Protein 9VWT (pdb70)

Nearest PDB structures (foldse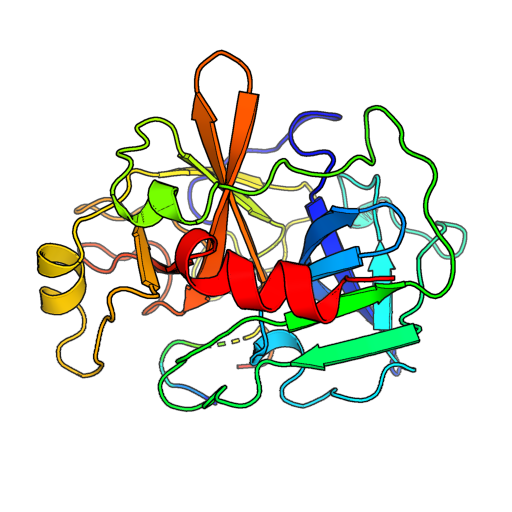ek):
  5f8t-assembly1_A  TM=9.948E-01  e=2.883E-48  Homo sapiens
  6t7p-assembly1_A  TM=9.878E-01  e=1.049E-47  Homo sapiens
  6o1s-assembly1_E  TM=9.875E-01  e=4.270E-47  Homo sapiens
  1xx9-assembly1_A  TM=9.880E-01  e=1.944E-40  Homo sapiens
  4cre-assembly1_A  TM=9.844E-01  e=2.574E-40  Homo sapiens

Radius of gyration: 16.28 Å; Cα contacts (8 Å, |Δi|>4): 644; chains: 2; bounding box: 38×38×48 Å

Sequence (246 aa):
IVGGTNSSWGEWPWQVSLQVKLTAQRHLCGGSLIGHQWVLTAAHCFDGLPLQDVWRIYSGILNLSDITKDTPFSQIKEIIIHQNYKVSEGNHDIALIKLQAPLNYTEFQKPISLPSKGDTSTIYTNCWVTGWGFSKEKGEIQNILQKVNIPLVTNEECQKRYQDYKITQRMVCAGYKEGGKDACKGDSGGPLVCKHNGMWRLVGITSWGEGCARREQPGVYTKVAEYMDWILEKTQSCPAYSYLDC

Secondary structure (DSSP, 8-state):
-BS-EEPPTTSSTTEEEEEEESSSEEEEEEEEEEETTEEEE-GGGGSS--SGGGEEEE-S-SBGGG--TTS--B-EEEEEE-TT-BTTTTBT--EEEEESSPPPPBTTB-PPBPPPGGGGG-----EEEEESS-SSTT----SBPEEEE--EE-HHHHHHT-TTS---TTEEEE--TT---B--TT-TT-EEEEEETTEEEEEEEEEE-SSSS-TT--EEEEEGGGGHHHHHHHT--/--TT--TT-

InterPro domains:
  IPR000177 Apple domain [PR00005] (224-243)
  IPR000177 Apple domain [PR00005] (253-269)
  IPR000177 Apple domain [PR00005] (271-286)
  IPR000177 Apple domain [PS00495] (292-375)
  IPR000177 Apple domain [SM00223] (21-104)
  IPR000177 Apple domain [SM00223] (111-194)
  IPR000177 Apple domain [SM00223] (201-284)
  IPR000177 Apple domain [SM00223] (292-375)
  IPR000177 Apple domain [cd01100] (17-101)
  IPR000177 Apple domain [cd01100] (107-191)
  IPR000177 Apple domain [cd01100] (197-281)
  IPR000177 Apple domain [cd01100] (288-372)
  IPR001254 Serine proteases, trypsin domain [PF00089] (391-621)
  IPR001254 Serine proteases, trypsin domain [PS50240] (391-626)
  IPR001254 Serine proteases, trypsin domain [SM00020] (390-621)
  IPR001254 Serine proteases, trypsin domain [cd00190] (391-621)
  IPR001314 Peptidase S1A, chymotrypsin family [PR00722] (420-435)
  IPR001314 Peptidase S1A, chymotrypsin family [PR00722] (479-493)
  IPR001314 Peptidase S1A, chymotrypsin family [PR00722] (571-583)
  IPR003609 PAN/Apple domain [PF00024] (22-104)

Structure (mmCIF, N/CA/C/O backbone):
data_9VWT
#
_entry.id   9VWT
#
_cell.length_a   91.037
_cell.length_b   91.037
_cell.length_c   57.480
_cell.angle_alpha   90.00
_cell.angle_beta   90.00
_cell.angle_gamma   120.00
#
_symmetry.space_group_name_H-M   'P 65'
#
loop_
_entity.id
_entity.type
_entity.pdbx_description
1 polymer 'Plasma kallikrein light chain'
2 polymer 'peptide inhibitor'
3 water water
#
loop_
_atom_site.group_PDB
_atom_site.id
_atom_site.type_symbol
_atom_site.label_atom_id
_atom_site.label_alt_id
_atom_site.label_comp_id
_atom_site.label_asym_id
_atom_site.label_entity_id
_atom_site.label_seq_id
_atom_site.pdbx_PDB_ins_code
_atom_site.Cartn_x
_atom_site.Cartn_y
_atom_site.Cartn_z
_atom_site.occupancy
_atom_site.B_iso_or_equiv
_atom_site.auth_seq_id
_atom_site.auth_comp_id
_atom_site.auth_asym_id
_atom_site.auth_atom_id
_atom_site.pdbx_PDB_model_num
ATOM 1 N N . ILE A 1 1 ? -43.351 12.673 2.228 1.00 13.68 16 ILE A N 1
ATOM 2 C CA . ILE A 1 1 ? -44.181 11.964 1.220 1.00 14.46 16 ILE A CA 1
ATOM 3 C C . ILE A 1 1 ? -45.530 12.666 1.083 1.00 16.03 16 ILE A C 1
ATOM 4 O O . ILE A 1 1 ? -46.259 12.754 2.048 1.00 16.22 16 ILE A O 1
ATOM 9 N N . VAL A 1 2 ? -45.928 13.012 -0.139 1.00 15.95 17 VAL A N 1
ATOM 10 C CA . VAL A 1 2 ? -47.241 13.593 -0.404 1.00 16.82 17 VAL A CA 1
ATOM 11 C C . VAL A 1 2 ? -48.161 12.501 -0.920 1.00 14.75 17 VAL A C 1
ATOM 12 O O . VAL A 1 2 ? -47.767 11.756 -1.821 1.00 14.99 17 VAL A O 1
ATOM 16 N N . GLY A 1 3 ? -49.395 12.437 -0.393 1.00 15.84 18 GLY A N 1
ATOM 17 C CA . GLY A 1 3 ? -50.433 11.564 -0.908 1.00 16.96 18 GLY A CA 1
ATOM 18 C C . GLY A 1 3 ? -50.286 10.110 -0.466 1.00 16.85 18 GLY A C 1
ATOM 19 O O . GLY A 1 3 ? -50.953 9.228 -1.039 1.00 19.31 18 GLY A O 1
ATOM 20 N N . GLY A 1 4 ? -49.451 9.896 0.549 1.00 17.15 19 GLY A N 1
ATOM 21 C CA . GLY A 1 4 ? -49.141 8.576 1.052 1.00 18.16 19 GLY A CA 1
ATOM 22 C C . GLY A 1 4 ? -50.014 8.186 2.249 1.00 20.35 19 GLY A C 1
ATOM 23 O O . GLY A 1 4 ? -50.998 8.849 2.623 1.00 19.60 19 GLY A O 1
ATOM 24 N N . THR A 1 5 ? -49.637 7.074 2.851 1.00 17.44 20 THR A N 1
ATOM 25 C CA . THR A 1 5 ? -50.347 6.603 4.018 1.00 18.06 20 THR A CA 1
ATOM 26 C C . THR A 1 5 ? -49.335 6.109 5.026 1.00 17.28 20 THR A C 1
ATOM 27 O O . THR A 1 5 ? -48.133 5.937 4.740 1.00 14.96 20 THR A O 1
ATOM 31 N N . ASN A 1 6 ? -49.856 5.867 6.235 1.00 14.64 21 ASN A N 1
ATOM 32 C CA . ASN A 1 6 ? -48.993 5.433 7.345 1.00 16.05 21 ASN A CA 1
ATOM 33 C C . ASN A 1 6 ? -48.545 3.980 7.141 1.00 16.86 21 ASN A C 1
ATOM 34 O O . ASN A 1 6 ? -49.375 3.143 6.787 1.00 18.48 21 ASN A O 1
ATOM 39 N N . SER A 1 7 ? -47.256 3.685 7.364 1.00 15.05 22 SER A N 1
ATOM 40 C CA . SER A 1 7 ? -46.676 2.354 7.229 1.00 15.52 22 SER A CA 1
ATOM 41 C C . SER A 1 7 ? -46.879 1.596 8.537 1.00 17.58 22 SER A C 1
ATOM 42 O O . SER A 1 7 ? -46.978 2.208 9.610 1.00 17.84 22 SER A O 1
ATOM 45 N N . SER A 1 8 ? -46.915 0.262 8.433 1.00 16.45 23 SER A N 1
ATOM 46 C CA . SER A 1 8 ? -46.892 -0.602 9.617 1.00 17.84 23 SER A CA 1
ATOM 47 C C . SER A 1 8 ? -45.513 -1.247 9.829 1.00 17.01 23 SER A C 1
ATOM 48 O O . SER A 1 8 ? -44.608 -1.143 9.002 1.00 16.44 23 SER A O 1
ATOM 51 N N . TRP A 1 9 ? -45.311 -1.840 11.0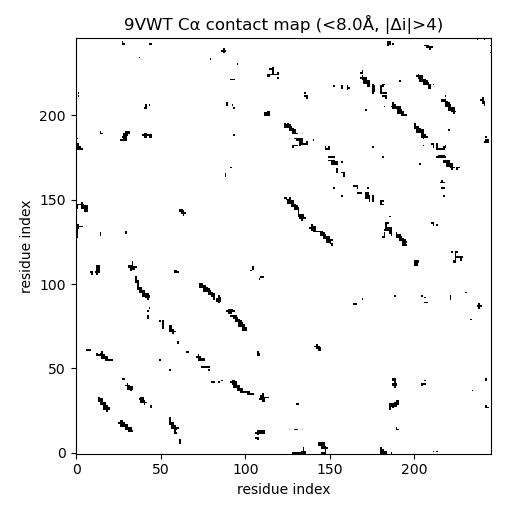14 1.00 15.64 24 TRP A N 1
ATOM 52 C CA . TRP A 1 9 ? -44.031 -2.440 11.372 1.00 15.50 24 TRP A CA 1
ATOM 53 C C . TRP A 1 9 ? -43.630 -3.551 10.411 1.00 17.20 24 TRP A C 1
ATOM 54 O O . TRP A 1 9 ? -44.430 -4.377 10.025 1.00 18.62 24 TRP A O 1
ATOM 65 N N . GLY A 1 10 ? -42.415 -3.468 9.909 1.00 17.65 25 GLY A N 1
ATOM 66 C CA . GLY A 1 10 ? -41.863 -4.565 9.135 1.00 17.85 25 GLY A CA 1
ATOM 67 C C . GLY A 1 10 ? -42.071 -4.450 7.635 1.00 15.34 25 GLY A C 1
ATOM 68 O O . GLY A 1 10 ? -41.560 -5.298 6.901 1.00 18.34 25 GLY A O 1
ATOM 69 N N . GLU A 1 11 ? -42.808 -3.427 7.185 1.00 15.15 26 GLU A N 1
ATOM 70 C CA . GLU A 1 11 ? -43.027 -3.210 5.766 1.00 15.16 26 GLU A CA 1
ATOM 71 C C . GLU A 1 11 ? -41.717 -2.800 5.112 1.00 14.92 26 GLU A C 1
ATOM 72 O O . GLU A 1 11 ? -41.426 -3.276 4.038 1.00 13.44 26 GLU A O 1
ATOM 78 N N . TRP A 1 12 ? -40.973 -1.887 5.751 1.00 12.97 27 TRP A N 1
ATOM 79 C CA . TRP A 1 12 ? -39.799 -1.269 5.150 1.00 12.38 27 TRP A CA 1
ATOM 80 C C . TRP A 1 12 ? -38.600 -1.356 6.086 1.00 13.26 27 TRP A C 1
ATOM 81 O O . TRP A 1 12 ? -38.111 -0.346 6.628 1.00 12.35 27 TRP A O 1
ATOM 92 N N . PRO A 1 13 ? -38.091 -2.571 6.402 1.00 13.36 28 PRO A N 1
ATOM 93 C CA . PRO A 1 13 ? -37.121 -2.747 7.485 1.00 11.98 28 PRO A CA 1
ATOM 94 C C . PRO A 1 13 ? -35.711 -2.227 7.195 1.00 10.71 28 PRO A C 1
ATOM 95 O O . PRO A 1 13 ? -34.877 -2.167 8.110 1.00 13.30 28 PRO A O 1
ATOM 99 N N . TRP A 1 14 ? -35.487 -1.805 5.965 1.00 11.46 29 TRP A N 1
ATOM 100 C CA . TRP A 1 14 ? -34.230 -1.190 5.553 1.00 11.03 29 TRP A CA 1
ATOM 101 C C . TRP A 1 14 ? -34.245 0.330 5.761 1.00 11.59 29 TRP A C 1
ATOM 102 O O . TRP A 1 14 ? -33.206 0.955 5.635 1.00 12.16 29 TRP A O 1
ATOM 113 N N . GLN A 1 15 ? -35.405 0.932 6.026 1.00 10.58 30 GLN A N 1
ATOM 114 C CA . GLN A 1 15 ? -35.490 2.389 6.078 1.00 12.11 30 GLN A CA 1
ATOM 115 C C . GLN A 1 15 ? -34.793 2.893 7.333 1.00 12.67 30 GLN A C 1
ATOM 116 O O . GLN A 1 15 ? -35.122 2.436 8.427 1.00 12.67 30 GLN A O 1
ATOM 122 N N . VAL A 1 16 ? -33.875 3.880 7.173 1.00 11.15 31 VAL A N 1
ATOM 123 C CA . VAL A 1 16 ? -33.237 4.516 8.321 1.00 11.26 31 VAL A CA 1
ATOM 124 C C . VAL A 1 16 ? -33.523 6.016 8.280 1.00 11.79 31 VAL A C 1
ATOM 125 O O . VAL A 1 16 ? -33.879 6.588 7.251 1.00 12.02 31 VAL A O 1
ATOM 129 N N . SER A 1 17 ? -33.382 6.651 9.447 1.00 12.87 32 SER A N 1
ATOM 130 C CA . SER A 1 17 ? -33.435 8.115 9.581 1.00 11.33 32 SER A CA 1
ATOM 131 C C . SER A 1 17 ? -32.040 8.636 9.956 1.00 11.67 32 SER A C 1
ATOM 132 O O . SER A 1 17 ? -31.452 8.181 10.961 1.00 11.79 32 SER A O 1
ATOM 135 N N . LEU A 1 18 ? -31.514 9.540 9.126 1.00 12.68 33 LEU A N 1
ATOM 136 C CA . LEU A 1 18 ? -30.231 10.195 9.340 1.00 13.83 33 LEU A CA 1
ATOM 137 C C . LEU A 1 18 ? -30.540 11.530 10.031 1.00 13.04 33 LEU A C 1
ATOM 138 O O . LEU A 1 18 ? -31.236 12.374 9.456 1.00 14.77 33 LEU A O 1
ATOM 143 N N . GLN A 1 19 ? -30.073 11.625 11.265 1.00 13.79 34 GLN A N 1
ATOM 144 C CA . GLN A 1 19 ? -30.387 12.815 12.077 1.00 15.67 34 GLN A CA 1
ATOM 145 C C . GLN A 1 19 ? -29.100 13.554 12.444 1.00 17.12 34 GLN A C 1
ATOM 146 O O . GLN A 1 19 ? -28.059 12.919 12.520 1.00 16.60 34 GLN A O 1
ATOM 152 N N . VAL A 1 20 ? -29.237 14.857 12.640 1.00 20.54 35 VAL A N 1
ATOM 153 C CA . VAL A 1 20 ? -28.066 15.658 13.087 1.00 21.98 35 VAL A CA 1
ATOM 154 C C . VAL A 1 20 ? -28.355 16.136 14.506 1.00 21.14 35 VAL A C 1
ATOM 155 O O . VAL A 1 20 ? -29.483 16.527 14.779 1.00 19.86 35 VAL A O 1
ATOM 159 N N . LYS A 1 21 ? -27.346 16.053 15.356 1.00 20.80 36 LYS A N 1
ATOM 160 C CA . LYS A 1 21 ? -27.497 16.599 16.714 1.00 22.70 36 LYS A CA 1
ATOM 161 C C . LYS A 1 21 ? -26.478 17.738 16.870 1.00 24.24 36 LYS A C 1
ATOM 162 O O . LYS A 1 21 ? -25.277 17.459 16.878 1.00 24.59 36 LYS A O 1
ATOM 168 N N . LEU A 1 22 ? -26.967 18.964 16.896 1.00 25.51 37 LEU A N 1
ATOM 169 C CA . LEU A 1 22 ? -26.077 20.108 17.194 1.00 28.48 37 LEU A CA 1
ATOM 170 C C . LEU A 1 22 ? -26.544 20.619 18.561 1.00 31.26 37 LEU A C 1
ATOM 171 O O . LEU A 1 22 ? -26.185 19.984 19.550 1.00 40.69 37 LEU A O 1
ATOM 176 N N . THR A 1 23 ? -27.353 21.670 18.615 0.60 34.34 38 THR A N 1
ATOM 177 C CA . THR A 1 23 ? -27.916 22.086 19.922 0.60 32.21 38 THR A CA 1
ATOM 178 C C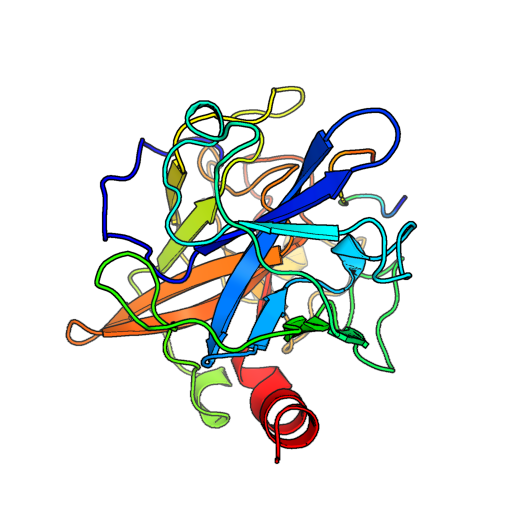 . THR A 1 23 ? -29.223 21.350 20.094 0.60 29.09 38 THR A C 1
ATOM 179 O O . THR A 1 23 ? -29.658 21.135 21.241 0.60 25.70 38 THR A O 1
ATOM 183 N N . ALA A 1 24 A -29.838 20.984 18.981 1.00 26.52 38 ALA A N 1
ATOM 184 C CA . ALA A 1 24 A -31.064 20.168 19.008 1.00 26.56 38 ALA A CA 1
ATOM 185 C C . ALA A 1 24 A -30.853 19.011 18.034 1.00 26.44 38 ALA A C 1
ATOM 186 O O . ALA A 1 24 A -29.904 19.099 17.223 1.00 24.92 38 ALA A O 1
ATOM 188 N N . GLN A 1 25 B -31.699 17.980 18.125 1.00 25.42 38 GLN A N 1
ATOM 189 C CA . GLN A 1 25 B -31.615 16.808 17.215 1.00 20.57 38 GLN A CA 1
ATOM 190 C C . GLN A 1 25 B -32.763 16.874 16.217 1.00 19.64 38 GLN A C 1
ATOM 191 O O . GLN A 1 25 B -33.891 17.171 16.615 1.00 20.20 38 GLN A O 1
ATOM 197 N N . ARG A 1 26 ? -32.437 16.599 14.966 1.00 19.41 39 ARG A N 1
ATOM 198 C CA . ARG A 1 26 ? -33.485 16.674 13.935 1.00 21.19 39 ARG A CA 1
ATOM 199 C C . ARG A 1 26 ? -33.237 15.682 12.798 1.00 17.95 39 ARG A C 1
ATOM 200 O O . ARG A 1 26 ? -32.097 15.492 12.413 1.00 16.68 39 ARG A O 1
ATOM 208 N N . HIS A 1 27 ? -34.317 15.096 12.314 1.00 17.43 40 HIS A N 1
ATOM 209 C CA . HIS A 1 27 ? -34.217 14.246 11.108 1.00 15.97 40 HIS A CA 1
ATOM 210 C C . HIS A 1 27 ? -33.862 15.144 9.924 1.00 15.39 40 HIS A C 1
ATOM 211 O O . HIS A 1 27 ? -34.511 16.165 9.740 1.00 17.22 40 HIS A O 1
ATOM 218 N N . LEU A 1 28 ? -32.891 14.726 9.115 1.00 15.84 41 LEU A N 1
ATOM 219 C CA . LEU A 1 28 ? -32.531 15.507 7.906 1.00 19.01 41 LEU A CA 1
ATOM 220 C C . LEU A 1 28 ? -32.760 14.695 6.628 1.00 17.81 41 LEU A C 1
ATOM 221 O O . LEU A 1 28 ? -33.121 15.274 5.619 1.00 19.84 41 LEU A O 1
ATOM 226 N N . CYS A 1 29 ? -32.498 13.401 6.693 1.00 17.33 42 CYS A N 1
ATOM 227 C CA . CYS A 1 29 ? -32.568 12.602 5.454 1.00 16.15 42 CYS A CA 1
ATOM 228 C C . CYS A 1 29 ? -32.927 11.141 5.727 1.00 14.61 42 CYS A C 1
ATOM 229 O O . CYS A 1 29 ? -32.799 10.686 6.856 1.00 15.17 42 CYS A O 1
ATOM 232 N N . GLY A 1 30 ? -33.370 10.473 4.677 1.00 13.10 43 GLY A N 1
ATOM 233 C CA . GLY A 1 30 ? -33.581 9.038 4.802 1.00 12.40 43 GLY A CA 1
ATOM 234 C C . GLY A 1 30 ? -32.380 8.292 4.258 1.00 12.36 43 GLY A C 1
ATOM 235 O O . GLY A 1 30 ? -31.461 8.924 3.741 1.00 12.84 43 GLY A O 1
ATOM 236 N N . GLY A 1 31 ? -32.424 6.979 4.358 1.00 13.61 44 GLY A N 1
ATOM 237 C CA . GLY A 1 31 ? -31.383 6.102 3.835 1.00 12.82 44 GLY A CA 1
ATOM 238 C C . GLY A 1 31 ? -31.862 4.660 3.894 1.00 13.08 44 GLY A C 1
ATOM 239 O O . GLY A 1 31 ? -32.931 4.391 4.423 1.00 11.79 44 GLY A O 1
ATOM 240 N N . SER A 1 32 ? -31.093 3.784 3.278 1.00 13.01 45 SER A N 1
ATOM 241 C CA . SER A 1 32 ? -31.404 2.369 3.188 1.00 12.46 45 SER A CA 1
ATOM 242 C C . SER A 1 32 ? -30.248 1.524 3.707 1.00 12.76 45 SER A C 1
ATOM 243 O O . SER A 1 32 ? -29.118 1.656 3.228 1.00 12.57 45 SER A O 1
ATOM 246 N N . LEU A 1 33 ? -30.545 0.647 4.652 1.00 12.66 46 LEU A N 1
ATOM 247 C CA . LEU A 1 33 ? -29.577 -0.341 5.091 1.00 14.12 46 LEU A CA 1
ATOM 248 C C . LEU A 1 33 ? -29.315 -1.316 3.952 1.00 14.53 46 LEU A C 1
ATOM 249 O O . LEU A 1 33 ? -30.268 -1.839 3.392 1.00 12.76 46 LEU A O 1
ATOM 254 N N . ILE A 1 34 ? -28.059 -1.511 3.567 1.00 13.83 47 ILE A N 1
ATOM 255 C CA . ILE A 1 34 ? -27.742 -2.495 2.487 1.00 15.19 47 ILE A CA 1
ATOM 256 C C . ILE A 1 34 ? -26.817 -3.607 3.015 1.00 17.05 47 ILE A C 1
ATOM 257 O O . ILE A 1 34 ? -26.631 -4.591 2.304 1.00 17.84 47 ILE A O 1
ATOM 262 N N . GLY A 1 35 ? -26.265 -3.411 4.201 1.00 16.81 48 GLY A N 1
ATOM 263 C CA . GLY A 1 35 ? -25.408 -4.415 4.845 1.00 17.52 48 GLY A CA 1
ATOM 264 C C . GLY A 1 35 ? -25.360 -4.166 6.339 1.00 20.23 48 GLY A C 1
ATOM 265 O O . GLY A 1 35 ? -25.841 -3.114 6.770 1.00 19.38 48 GLY A O 1
ATOM 266 N N . HIS A 1 36 ? -24.751 -5.078 7.087 1.00 20.91 49 HIS A N 1
ATOM 267 C CA . HIS A 1 36 ? -24.661 -4.965 8.564 1.00 22.55 49 HIS A CA 1
ATOM 268 C C . HIS A 1 36 ? -24.040 -3.624 8.976 1.00 17.55 49 HIS A C 1
ATOM 269 O O . HIS A 1 36 ? -24.385 -3.088 10.026 1.00 19.98 49 HIS A O 1
ATOM 276 N N . GLN A 1 37 ? -23.118 -3.123 8.163 1.00 18.50 50 GLN A N 1
ATOM 277 C CA . GLN A 1 37 ? -22.427 -1.857 8.522 1.00 19.23 50 GLN A CA 1
ATOM 278 C C . GLN A 1 37 ? -22.499 -0.821 7.381 1.00 18.52 50 GLN A C 1
ATOM 279 O O . GLN A 1 37 ? -21.687 0.092 7.393 1.00 17.74 50 GLN A O 1
ATOM 285 N N . TRP A 1 38 ? -23.499 -0.914 6.502 1.00 15.41 51 TRP A N 1
ATOM 286 C CA . TRP A 1 38 ? -23.539 -0.010 5.327 1.00 14.73 51 TRP A CA 1
ATOM 287 C C . TRP A 1 38 ? -24.925 0.611 5.083 1.00 17.22 51 TRP A C 1
ATOM 288 O O . TRP A 1 38 ? -25.903 -0.142 5.024 1.00 14.75 51 TRP A O 1
ATOM 299 N N . VAL A 1 39 ? -24.951 1.933 4.893 1.00 12.46 52 VAL A N 1
A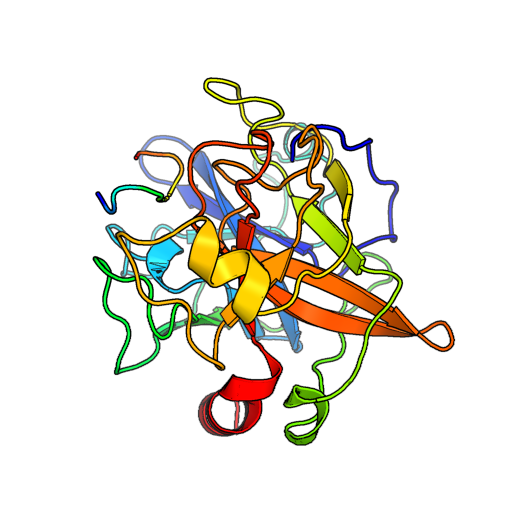TOM 300 C CA . VAL A 1 39 ? -26.234 2.636 4.592 1.00 13.86 52 VAL A CA 1
ATOM 301 C C . VAL A 1 39 ? -26.051 3.441 3.296 1.00 14.84 52 VAL A C 1
ATOM 302 O O . VAL A 1 39 ? -25.077 4.221 3.219 1.00 15.04 52 VAL A O 1
ATOM 306 N N . LEU A 1 40 ? -26.942 3.250 2.319 1.00 13.22 53 LEU A N 1
ATOM 307 C CA . LEU A 1 40 ? -26.861 3.999 1.078 1.00 12.46 53 LEU A CA 1
ATOM 308 C C . LEU A 1 40 ? -27.849 5.169 1.120 1.00 14.62 53 LEU A C 1
ATOM 309 O O . LEU A 1 40 ? -29.024 4.982 1.472 1.00 14.15 53 LEU A O 1
ATOM 314 N N . THR A 1 41 ? -27.400 6.367 0.751 1.00 12.92 54 THR A N 1
ATOM 315 C CA . THR A 1 41 ? -28.199 7.569 0.831 1.00 13.82 54 THR A CA 1
ATOM 316 C C . THR A 1 41 ? -27.752 8.497 -0.301 1.00 14.18 54 THR A C 1
ATOM 317 O O . THR A 1 41 ? -27.035 8.072 -1.225 1.00 14.33 54 THR A O 1
ATOM 321 N N . ALA A 1 42 ? -28.206 9.742 -0.231 1.00 13.70 55 ALA A N 1
ATOM 322 C CA . ALA A 1 42 ? -27.880 10.748 -1.250 1.00 14.99 55 ALA A CA 1
ATOM 323 C C . ALA A 1 42 ? -26.679 11.548 -0.778 1.00 14.91 55 ALA A C 1
ATOM 324 O O . ALA A 1 42 ? -26.585 11.824 0.412 1.00 17.19 55 ALA A O 1
ATOM 326 N N . ALA A 1 43 ? -25.753 11.834 -1.692 1.00 15.87 56 ALA A N 1
ATOM 327 C CA . ALA A 1 43 ? -24.661 12.781 -1.443 1.00 17.30 56 ALA A CA 1
ATOM 328 C C . ALA A 1 43 ? -25.111 14.131 -0.900 1.00 17.59 56 ALA A C 1
ATOM 329 O O . ALA A 1 43 ? -24.478 14.679 0.032 1.00 19.07 56 ALA A O 1
ATOM 331 N N . HIS A 1 44 ? -26.221 14.644 -1.422 1.00 17.23 57 HIS A N 1
ATOM 332 C CA . HIS A 1 44 ? -26.691 15.953 -0.993 1.00 19.78 57 HIS A CA 1
ATOM 333 C C . HIS A 1 44 ? -27.070 16.045 0.484 1.00 18.93 57 HIS A C 1
ATOM 334 O O . HIS A 1 44 ? -27.159 17.157 1.019 1.00 19.82 57 HIS A O 1
ATOM 341 N N . CYS A 1 45 ? -27.303 14.905 1.164 1.00 18.77 58 CYS A N 1
ATOM 342 C CA . CYS A 1 45 ? -27.562 14.923 2.586 1.00 16.95 58 CYS A CA 1
ATOM 343 C C . CYS A 1 45 ? -26.368 15.434 3.388 1.00 17.68 58 CYS A C 1
ATOM 344 O O . CYS A 1 45 ? -26.564 15.917 4.497 1.00 19.57 58 CYS A O 1
ATOM 347 N N . PHE A 1 46 ? -25.168 15.311 2.816 1.00 18.30 59 PHE A N 1
ATOM 348 C CA . PHE A 1 46 ? -23.915 15.695 3.530 1.00 20.75 59 PHE A CA 1
ATOM 349 C C . PHE A 1 46 ? -23.411 17.059 3.036 1.00 25.16 59 PHE A C 1
ATOM 350 O O . PHE A 1 46 ? -22.336 17.479 3.460 1.00 27.83 59 PHE A O 1
ATOM 358 N N . ASP A 1 47 ? -24.164 17.702 2.151 1.00 23.69 60 ASP A N 1
ATOM 359 C CA . ASP A 1 47 ? -23.799 19.086 1.748 1.00 30.60 60 ASP A CA 1
ATOM 360 C C . ASP A 1 47 ? -24.041 19.983 2.961 1.00 31.73 60 ASP A C 1
ATOM 361 O O . ASP A 1 47 ? -25.196 20.126 3.372 1.00 37.72 60 ASP A O 1
ATOM 366 N N . GLY A 1 48 A -22.974 20.532 3.537 1.00 41.50 60 GLY A N 1
ATOM 367 C CA . GLY A 1 48 A -23.113 21.353 4.758 1.00 36.27 60 GLY A CA 1
ATOM 368 C C . GLY A 1 48 A -22.564 20.661 5.988 1.00 36.36 60 GLY A C 1
ATOM 369 O O . GLY A 1 48 A -21.852 21.332 6.750 1.00 29.93 60 GLY A O 1
ATOM 370 N N . LEU A 1 49 B -22.885 19.377 6.176 1.00 27.80 60 LEU A N 1
ATOM 371 C CA . LEU A 1 49 B -22.441 18.642 7.389 1.00 30.99 60 LEU A CA 1
ATOM 372 C C . LEU A 1 49 B -21.663 17.382 6.964 1.00 27.94 60 LEU A C 1
ATOM 373 O O . LEU A 1 49 B -22.145 16.283 7.220 1.00 25.34 60 LEU A O 1
ATOM 378 N N . PRO A 1 50 C -20.464 17.523 6.367 1.00 25.35 60 PRO A N 1
ATOM 379 C CA . PRO A 1 50 C -19.704 16.383 5.796 1.00 23.29 60 PRO A CA 1
ATOM 380 C C . PRO A 1 50 C -18.882 15.630 6.835 1.00 21.84 60 PRO A C 1
ATOM 381 O O . PRO A 1 50 C -18.313 14.583 6.485 1.00 23.58 60 PRO A O 1
ATOM 385 N N . LEU A 1 51 ? -18.808 16.152 8.055 1.00 23.37 61 LEU A N 1
ATOM 386 C CA . LEU A 1 51 ? -18.040 15.496 9.143 1.00 22.78 61 LEU A CA 1
ATOM 387 C C . LEU A 1 51 ? -18.963 14.505 9.873 1.00 21.82 61 LEU A C 1
ATOM 388 O O . LEU A 1 51 ? -20.128 14.812 10.073 1.00 23.85 61 LEU A O 1
ATOM 393 N N . GLN A 1 52 ? -18.411 13.380 10.300 1.00 24.97 62 GLN A N 1
ATOM 394 C CA . GLN A 1 52 ? -19.242 12.290 10.864 1.00 26.23 62 GLN A CA 1
ATOM 395 C C . GLN A 1 52 ? -19.754 12.535 12.282 1.00 28.31 62 GLN A C 1
ATOM 396 O O . GLN A 1 52 ? -20.753 11.916 12.626 1.00 25.02 62 GLN A O 1
ATOM 402 N N . ASP A 1 53 B -19.114 13.410 13.046 1.00 25.28 65 ASP A N 1
ATOM 403 C CA . ASP A 1 53 B -19.426 13.566 14.491 1.00 25.41 65 ASP A CA 1
ATOM 404 C C . ASP A 1 53 B -20.872 13.961 14.817 1.00 23.61 65 ASP A C 1
ATOM 405 O O . ASP A 1 53 B -21.345 13.529 15.866 1.00 27.73 65 ASP A O 1
ATOM 410 N N . VAL A 1 54 C -21.540 14.748 13.981 1.00 25.76 65 VAL A N 1
ATOM 411 C CA . VAL A 1 54 C -22.902 15.257 14.331 1.00 23.72 65 VAL A CA 1
ATOM 412 C C . VAL A 1 54 C -24.021 14.277 13.954 1.00 22.69 65 VAL A C 1
ATOM 413 O O . VAL A 1 54 C -25.157 14.586 14.337 1.00 23.16 65 VAL A O 1
ATOM 417 N N . TRP A 1 55 D -23.690 13.159 13.299 1.00 18.76 65 TRP A N 1
ATOM 418 C CA . TRP A 1 55 D -24.742 12.293 12.771 1.00 18.37 65 TRP A CA 1
ATOM 419 C C . TRP A 1 55 D -25.149 11.167 13.723 1.00 19.01 65 TRP A C 1
ATOM 420 O O . TRP A 1 55 D -24.319 10.494 14.366 1.00 19.09 65 TRP A O 1
ATOM 431 N N . ARG A 1 56 E -26.464 10.898 13.759 1.00 16.52 65 ARG A N 1
ATOM 432 C CA . ARG A 1 56 E -26.979 9.740 14.452 1.00 18.14 65 ARG A CA 1
ATOM 433 C C . ARG A 1 56 E -27.925 9.040 13.487 1.00 17.97 65 ARG A C 1
ATOM 434 O O . ARG A 1 56 E -28.788 9.705 12.882 1.00 18.53 65 ARG A O 1
ATOM 442 N N . ILE A 1 57 ? -27.746 7.723 13.340 1.00 17.37 66 ILE A N 1
ATOM 443 C CA . ILE A 1 57 ? -28.574 6.972 12.402 1.00 16.26 66 ILE A CA 1
ATOM 444 C C . ILE A 1 57 ? -29.514 6.047 13.160 1.00 15.08 66 ILE A C 1
ATOM 445 O O . ILE A 1 57 ? -29.046 5.167 13.888 1.00 17.59 66 ILE A O 1
ATOM 450 N N . TYR A 1 58 ? -30.831 6.224 12.936 1.00 14.77 67 TYR A N 1
ATOM 451 C CA . TYR A 1 58 ? -31.802 5.391 13.629 1.00 14.13 67 TYR A CA 1
ATOM 452 C C . TYR A 1 58 ? -32.344 4.363 12.641 1.00 15.74 67 TYR A C 1
ATOM 453 O O . TYR A 1 58 ? -32.743 4.717 11.540 1.00 14.45 67 TYR A O 1
ATOM 462 N N . SER A 1 59 ? -32.344 3.102 13.080 1.00 15.48 68 SER A N 1
ATOM 463 C CA . SER A 1 59 ? -32.895 1.984 12.345 1.00 15.83 68 SER A CA 1
ATOM 464 C C . SER A 1 59 ? -33.868 1.278 13.277 1.00 15.54 68 SER A C 1
ATOM 465 O O . SER A 1 59 ? -33.823 1.466 14.507 1.00 16.04 68 SER A O 1
ATOM 468 N N . GLY A 1 60 ? -34.742 0.448 12.693 1.00 16.09 69 GLY A N 1
ATOM 469 C CA . GLY A 1 60 ? -35.729 -0.268 13.473 1.00 16.21 69 GLY A CA 1
ATOM 470 C C . GLY A 1 60 ? -36.713 0.675 14.143 1.00 17.01 69 GLY A C 1
ATOM 471 O O . GLY A 1 60 ? -37.317 0.288 15.161 1.00 18.31 69 GLY A O 1
ATOM 472 N N . ILE A 1 61 ? -36.942 1.842 13.515 1.00 15.54 70 ILE A N 1
ATOM 473 C CA . ILE A 1 61 ? -37.903 2.803 14.050 1.00 17.04 70 ILE A CA 1
ATOM 474 C C . ILE A 1 61 ? -38.957 3.120 12.995 1.00 14.37 70 ILE A C 1
ATOM 475 O O . ILE A 1 61 ? -38.606 3.378 11.841 1.00 15.50 70 ILE A O 1
ATOM 480 N N . LEU A 1 62 ? -40.227 3.199 13.411 1.00 16.30 71 LEU A N 1
ATOM 481 C CA . LEU A 1 62 ? -41.344 3.474 12.526 1.00 15.86 71 LEU A CA 1
ATOM 482 C C . LEU A 1 62 ? -41.825 4.910 12.715 1.00 15.81 71 LEU A C 1
ATOM 483 O O . LEU A 1 62 ? -42.242 5.568 11.745 1.00 15.47 71 LEU A O 1
ATOM 488 N N . ASN A 1 63 ? -41.796 5.355 13.966 1.00 14.53 72 ASN A N 1
ATOM 489 C CA . ASN A 1 63 ? -42.411 6.604 14.384 1.00 16.90 72 ASN A CA 1
ATOM 490 C C . ASN A 1 63 ? -41.346 7.471 15.049 1.00 15.69 72 ASN A C 1
ATOM 491 O O . ASN A 1 63 ? -40.791 7.100 16.054 1.00 18.17 72 ASN A O 1
ATOM 496 N N . LEU A 1 64 ? -40.952 8.577 14.408 1.00 16.57 73 LEU A N 1
ATOM 497 C CA . LEU A 1 64 ? -39.887 9.420 14.932 1.00 17.26 73 LEU A CA 1
ATOM 498 C C . LEU A 1 64 ? -40.231 9.920 16.327 1.00 19.92 73 LEU A C 1
ATOM 499 O O . LEU A 1 64 ? -39.328 10.203 17.084 1.00 19.49 73 LEU A O 1
ATOM 504 N N . SER A 1 65 ? -41.511 10.066 16.627 1.00 21.02 74 SER A N 1
ATOM 505 C CA . SER A 1 65 ? -41.901 10.616 17.945 1.00 26.09 74 SER A CA 1
ATOM 506 C C . SER A 1 65 ? -41.653 9.564 19.036 1.00 28.12 74 SER A C 1
ATOM 507 O O . SER A 1 65 ? -41.734 9.913 20.220 1.00 29.00 74 SER A O 1
ATOM 510 N N . ASP A 1 66 ? -41.388 8.322 18.637 1.00 22.73 75 ASP A N 1
ATOM 511 C CA . ASP A 1 66 ? -41.143 7.226 19.612 1.00 24.42 75 ASP A CA 1
ATOM 512 C C . ASP A 1 66 ? -39.679 7.296 20.070 1.00 26.59 75 ASP A C 1
ATOM 513 O O . ASP A 1 66 ? -39.306 6.529 20.965 1.00 30.76 75 A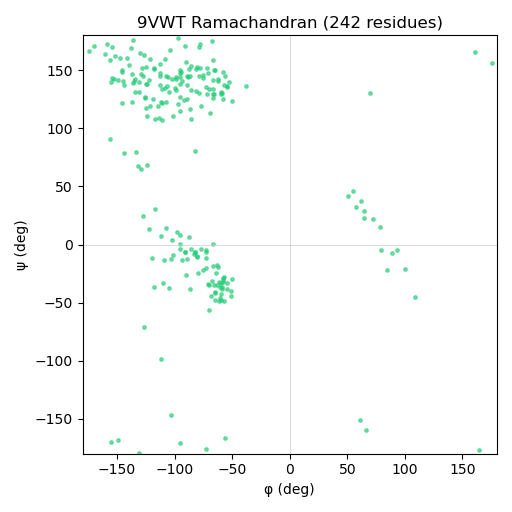SP A O 1
ATOM 518 N N . ILE A 1 67 ? -38.883 8.174 19.452 1.00 23.85 76 ILE A N 1
ATOM 519 C CA . ILE A 1 67 ? -37.435 8.255 19.782 1.00 24.02 76 ILE A CA 1
ATOM 520 C C . ILE A 1 67 ? -37.250 9.040 21.087 1.00 31.42 76 ILE A C 1
ATOM 521 O O . ILE A 1 67 ? -37.814 10.129 21.212 1.00 29.17 76 ILE A O 1
ATOM 526 N N . THR A 1 68 ? -36.486 8.469 22.008 1.00 30.81 77 THR A N 1
ATOM 527 C CA . THR A 1 68 ? -36.174 9.118 23.274 1.00 35.04 77 THR A CA 1
ATOM 528 C C . THR A 1 68 ? -34.667 9.023 23.483 1.00 35.52 77 THR A C 1
ATOM 529 O O . THR A 1 68 ? -33.936 8.455 22.664 1.00 29.72 77 THR A O 1
ATOM 533 N N . LYS A 1 69 ? -34.185 9.563 24.606 1.00 32.88 78 LYS A N 1
ATOM 534 C CA . LYS A 1 69 ? -32.750 9.648 24.847 1.00 36.56 78 LYS A CA 1
ATOM 535 C C . LYS A 1 69 ? -32.132 8.266 25.024 1.00 34.84 78 LYS A C 1
ATOM 536 O O . LYS A 1 69 ? -30.919 8.152 24.891 1.00 34.45 78 LYS A O 1
ATOM 542 N N . ASP A 1 70 ? -32.959 7.246 25.315 1.00 34.76 79 ASP A N 1
ATOM 543 C CA . ASP A 1 70 ? -32.506 5.869 25.473 1.00 39.75 79 ASP A CA 1
ATOM 544 C C . ASP A 1 70 ? -32.638 5.032 24.201 1.00 34.21 79 ASP A C 1
ATOM 545 O O . ASP A 1 70 ? -32.271 3.867 24.207 1.00 32.30 79 ASP A O 1
ATOM 550 N N . THR A 1 71 ? -33.203 5.581 23.126 1.00 29.48 80 THR A N 1
ATOM 551 C CA . THR A 1 71 ? -33.284 4.813 21.891 1.00 26.61 80 THR A CA 1
ATOM 552 C C . THR A 1 71 ? -31.866 4.587 21.336 1.00 23.46 80 THR A C 1
ATOM 553 O O . THR A 1 71 ? -31.080 5.534 21.203 1.00 22.65 80 THR A O 1
ATOM 557 N N . PRO A 1 72 ? -31.479 3.336 20.998 1.00 23.51 81 PRO A N 1
ATOM 558 C CA . PRO A 1 72 ? -30.176 3.104 20.371 1.00 26.53 81 PRO A CA 1
ATOM 559 C C . PRO A 1 72 ? -30.077 3.753 18.993 1.00 23.46 81 PRO A C 1
ATOM 560 O O . PRO A 1 72 ? -31.087 3.888 18.290 1.00 19.71 81 PRO A O 1
ATOM 564 N N . PHE A 1 73 ? -28.855 4.133 18.628 1.00 22.35 82 PHE A N 1
ATOM 565 C CA . PHE A 1 73 ? -28.580 4.657 17.298 1.00 20.21 82 PHE A CA 1
ATOM 566 C C . PHE A 1 73 ? -27.174 4.245 16.889 1.00 20.68 82 PHE A C 1
ATOM 567 O O . PHE A 1 73 ? -26.346 3.858 17.735 1.00 24.37 82 PHE A O 1
ATOM 575 N N . SER A 1 74 ? -26.938 4.287 15.576 1.00 17.81 83 SER A N 1
ATOM 576 C CA . SER A 1 74 ? -25.628 4.063 14.993 1.00 19.43 83 SER A CA 1
ATOM 577 C C . SER A 1 74 ? -24.913 5.402 14.758 1.00 19.74 83 SER A C 1
ATOM 578 O O . SER A 1 74 ? -25.526 6.439 14.534 1.00 20.00 83 SER A O 1
ATOM 581 N N . GLN A 1 75 ? -23.588 5.341 14.832 1.00 18.29 84 GLN A N 1
ATOM 582 C CA . GLN A 1 75 ? -22.681 6.426 14.527 1.00 19.78 84 GLN A CA 1
ATOM 583 C C . GLN A 1 75 ? -21.970 6.119 13.220 1.00 19.63 84 GLN A C 1
ATOM 584 O O . GLN A 1 75 ? -21.914 4.960 12.778 1.00 20.43 84 GLN A O 1
ATOM 590 N N . ILE A 1 76 ? -21.431 7.158 12.592 1.00 18.63 85 ILE A N 1
ATOM 591 C CA . ILE A 1 76 ? -20.772 7.012 11.309 1.00 18.82 85 ILE A CA 1
ATOM 592 C C . ILE A 1 76 ? -19.276 6.839 11.518 1.00 21.85 85 ILE A C 1
ATOM 593 O O . ILE A 1 76 ? -18.669 7.649 12.197 1.00 21.86 85 ILE A O 1
ATOM 598 N N . LYS A 1 77 ? -18.717 5.776 10.930 1.00 22.92 86 LYS A N 1
ATOM 599 C CA . LYS A 1 77 ? -17.272 5.589 10.823 1.00 24.59 86 LYS A CA 1
ATOM 600 C C . LYS A 1 77 ? -16.678 6.273 9.585 1.00 27.88 86 LYS A C 1
ATOM 601 O O . LYS A 1 77 ? -15.544 6.771 9.641 1.00 27.93 86 LYS A O 1
ATOM 607 N N . GLU A 1 78 ? -17.385 6.249 8.445 1.00 21.48 87 GLU A N 1
ATOM 608 C CA . GLU A 1 78 ? -16.906 6.829 7.208 1.00 21.75 87 GLU A CA 1
ATOM 609 C C . GLU A 1 78 ? -18.084 7.249 6.325 1.00 21.37 87 GLU A C 1
ATOM 610 O O . GLU A 1 78 ? -19.058 6.513 6.192 1.00 19.61 87 GLU A O 1
ATOM 616 N N . ILE A 1 79 ? -17.913 8.374 5.655 1.00 19.92 88 ILE A N 1
ATOM 617 C CA . ILE A 1 79 ? -18.821 8.896 4.641 1.00 20.02 88 ILE A CA 1
ATOM 618 C C . ILE A 1 79 ? -18.098 8.877 3.330 1.00 22.51 88 ILE A C 1
ATOM 619 O O . ILE A 1 79 ? -17.039 9.483 3.165 1.00 21.51 88 ILE A O 1
ATOM 624 N N . ILE A 1 80 ? -18.649 8.119 2.401 1.00 18.49 89 ILE A N 1
ATOM 625 C CA . ILE A 1 80 ? -18.059 7.997 1.087 1.00 19.59 89 ILE A CA 1
ATOM 626 C C . ILE A 1 80 ? -19.015 8.639 0.105 1.00 22.78 89 ILE A C 1
ATOM 627 O O . ILE A 1 80 ? -20.051 8.063 -0.226 1.00 22.57 89 ILE A O 1
ATOM 632 N N . ILE A 1 81 ? -18.627 9.797 -0.415 1.00 21.91 90 ILE A N 1
ATOM 633 C CA . ILE A 1 81 ? -19.452 10.491 -1.436 1.00 23.19 90 ILE A CA 1
ATOM 634 C C . ILE A 1 81 ? -18.880 10.195 -2.828 1.00 26.79 90 ILE A C 1
ATOM 635 O O . ILE A 1 81 ? -17.657 10.068 -2.942 1.00 26.63 90 ILE A O 1
ATOM 640 N N . HIS A 1 82 ? -19.743 10.052 -3.827 1.00 23.58 91 HIS A N 1
ATOM 641 C CA . HIS A 1 82 ? -19.252 9.831 -5.206 1.00 24.40 91 HIS A CA 1
ATOM 642 C C . HIS A 1 82 ? -18.277 10.949 -5.575 1.00 23.51 91 HIS A C 1
ATOM 643 O O . HIS A 1 82 ? -18.563 12.113 -5.342 1.00 23.39 91 HIS A O 1
ATOM 650 N N . GLN A 1 83 ? -17.173 10.562 -6.184 1.00 27.46 92 GLN A N 1
ATOM 651 C CA . GLN A 1 83 ? -16.114 11.530 -6.556 1.00 31.17 92 GLN A CA 1
ATOM 652 C C . GLN A 1 83 ? -16.637 12.577 -7.542 1.00 28.91 92 GLN A C 1
ATOM 653 O O . GLN A 1 83 ? -16.172 13.723 -7.461 1.00 36.50 92 GLN A O 1
ATOM 659 N N . ASN A 1 84 ? -17.550 12.207 -8.367 1.00 26.88 93 ASN A N 1
ATOM 660 C CA . ASN A 1 84 ? -18.004 13.124 -9.444 1.00 27.89 93 ASN A CA 1
ATOM 661 C C . ASN A 1 84 ? -19.290 13.868 -9.065 1.00 28.46 93 ASN A C 1
ATOM 662 O O . ASN A 1 84 ? -19.882 14.500 -9.947 1.00 28.04 93 ASN A O 1
ATOM 667 N N . TYR A 1 85 ? -19.691 13.782 -7.800 1.00 24.94 94 TYR A N 1
ATOM 668 C CA . TYR A 1 85 ? -20.928 14.457 -7.354 1.00 23.63 94 TYR A CA 1
ATOM 669 C C . TYR A 1 85 ? -20.835 15.960 -7.595 1.00 25.54 94 TYR A C 1
ATOM 670 O O . TYR A 1 85 ? -19.858 16.572 -7.182 1.00 29.84 94 TYR A O 1
ATOM 679 N N . LYS A 1 86 ? -21.857 16.521 -8.226 1.00 24.41 95 LYS A N 1
ATOM 680 C CA . LYS A 1 86 ? -21.918 17.978 -8.461 1.00 29.89 95 LYS A CA 1
ATOM 681 C C . LYS A 1 86 ? -23.237 18.523 -7.893 1.00 27.27 95 LYS A C 1
ATOM 682 O O . LYS A 1 86 ? -24.295 18.131 -8.388 1.00 28.13 95 LYS A O 1
ATOM 688 N N . VAL A 1 87 ? -23.150 19.411 -6.908 1.00 28.55 96 VAL A N 1
ATOM 689 C CA . VAL A 1 87 ? -24.361 19.900 -6.192 1.00 32.28 96 VAL A CA 1
ATOM 690 C C . VAL A 1 87 ? -25.372 20.579 -7.117 1.00 33.73 96 VAL A C 1
ATOM 691 O O . VAL A 1 87 ? -26.564 20.287 -6.988 1.00 31.46 96 VAL A O 1
ATOM 695 N N . SER A 1 88 ? -24.898 21.402 -8.040 1.00 32.77 97 SER A N 1
ATOM 696 C CA . SER A 1 88 ? -25.811 22.263 -8.776 1.00 34.90 97 SER A CA 1
ATOM 697 C C . SER A 1 88 ? -26.702 21.476 -9.748 1.00 32.93 97 SER A C 1
ATOM 698 O O . SER A 1 88 ? -27.880 21.804 -9.879 1.00 36.14 97 SER A O 1
ATOM 701 N N . GLU A 1 89 ? -26.184 20.436 -10.336 1.00 32.50 98 GLU A N 1
ATOM 702 C CA . GLU A 1 89 ? -26.916 19.637 -11.352 1.00 35.74 98 GLU A CA 1
ATOM 703 C C . GLU A 1 89 ? -27.455 18.311 -10.783 1.00 35.23 98 GLU A C 1
ATOM 704 O O . GLU A 1 89 ? -28.258 17.665 -11.471 1.00 32.48 98 GLU A O 1
ATOM 710 N N . GLY A 1 90 ? -27.000 17.920 -9.593 1.00 31.82 99 GLY A N 1
ATOM 711 C CA . GLY A 1 90 ? -27.477 16.678 -8.958 1.00 29.14 99 GLY A CA 1
ATOM 712 C C . GLY A 1 90 ? -26.951 15.423 -9.635 1.00 29.26 99 GLY A C 1
ATOM 713 O O . GLY A 1 90 ? -27.561 14.370 -9.464 1.00 29.10 99 GLY A O 1
ATOM 714 N N . ASN A 1 91 ? -25.842 15.517 -10.365 1.00 27.02 100 ASN A N 1
ATOM 715 C CA . ASN A 1 91 ? -25.253 14.301 -10.971 1.00 27.74 100 ASN A CA 1
ATOM 716 C C . ASN A 1 91 ? -24.540 13.458 -9.907 1.00 23.60 100 ASN A C 1
ATOM 717 O O . ASN A 1 91 ? -23.911 14.046 -9.035 1.00 26.52 100 ASN A O 1
ATOM 722 N N . HIS A 1 92 ? -24.631 12.137 -10.025 1.00 21.28 101 HIS A N 1
ATOM 723 C CA . HIS A 1 92 ? -23.929 11.217 -9.085 1.00 23.06 101 HIS A CA 1
ATOM 724 C C . HIS A 1 92 ? -24.315 11.544 -7.639 1.00 20.34 101 HIS A C 1
ATOM 725 O O . HIS A 1 92 ? -23.443 11.590 -6.765 1.00 19.74 101 HIS A O 1
ATOM 732 N N . ASP A 1 93 ? -25.610 11.716 -7.418 1.00 19.02 102 ASP A N 1
ATOM 733 C CA . ASP A 1 93 ? -26.103 12.040 -6.084 1.00 18.76 102 ASP A CA 1
ATOM 734 C C . ASP A 1 93 ? -26.211 10.729 -5.294 1.00 19.50 102 ASP A C 1
ATOM 735 O O . ASP A 1 93 ? -27.285 10.151 -5.156 1.00 20.78 102 ASP A O 1
ATOM 740 N N . ILE A 1 94 ? -25.090 10.247 -4.763 1.00 17.61 103 ILE A N 1
ATOM 741 C CA . ILE A 1 94 ? -25.103 8.987 -4.041 1.00 16.05 103 ILE A CA 1
ATOM 742 C C . ILE A 1 94 ? -23.949 9.004 -3.042 1.00 18.36 103 ILE A C 1
ATOM 743 O O . ILE A 1 94 ? -22.873 9.567 -3.281 1.00 17.76 103 ILE A O 1
ATOM 748 N N . ALA A 1 95 ? -24.223 8.420 -1.890 1.00 16.07 104 ALA A N 1
ATOM 749 C CA . ALA A 1 95 ? -23.219 8.286 -0.852 1.00 16.91 104 ALA A CA 1
ATOM 750 C C . ALA A 1 95 ? -23.411 6.985 -0.093 1.00 16.63 104 ALA A C 1
ATOM 751 O O . ALA A 1 95 ? -24.534 6.517 0.134 1.00 16.96 104 ALA A O 1
ATOM 753 N N . LEU A 1 96 ? -22.292 6.442 0.365 1.00 15.89 105 LEU A N 1
ATOM 754 C CA . LEU A 1 96 ? -22.264 5.355 1.317 1.00 17.38 105 LEU A CA 1
ATOM 755 C C . LEU A 1 96 ? -21.865 5.817 2.703 1.00 18.20 105 LEU A C 1
ATOM 756 O O . LEU A 1 96 ? -20.974 6.664 2.852 1.00 21.84 105 LEU A O 1
ATOM 761 N N . ILE A 1 97 ? -22.476 5.186 3.712 1.00 15.89 106 ILE A N 1
ATOM 762 C CA . ILE A 1 97 ? -22.155 5.397 5.095 1.00 16.48 106 ILE A CA 1
ATOM 763 C C . ILE A 1 97 ? -21.729 4.083 5.733 1.00 18.76 106 ILE A C 1
ATOM 764 O O . ILE A 1 97 ? -22.487 3.113 5.730 1.00 19.08 106 ILE A O 1
ATOM 769 N N . LYS A 1 98 ? -20.493 4.039 6.235 1.00 15.79 107 LYS A N 1
ATOM 770 C CA . LYS A 1 98 ? -20.022 2.933 7.042 1.00 16.24 107 LYS A CA 1
ATOM 771 C C . LYS A 1 98 ? -20.350 3.251 8.487 1.00 19.54 107 LYS A C 1
ATOM 772 O O . LYS A 1 98 ? -19.929 4.285 9.007 1.00 20.25 107 LYS A O 1
ATOM 778 N N . LEU A 1 99 ? -21.053 2.330 9.144 1.00 18.68 108 LEU A N 1
ATOM 779 C CA . LEU A 1 99 ? -21.419 2.452 10.547 1.00 18.89 108 LEU A CA 1
ATOM 780 C C . LEU A 1 99 ? -20.244 2.019 11.418 1.00 21.92 108 LEU A C 1
ATOM 781 O O . LEU A 1 99 ? -19.431 1.195 11.023 1.00 21.88 108 LEU A O 1
ATOM 786 N N . GLN A 1 100 ? -20.164 2.599 12.597 1.00 21.32 109 GLN A N 1
ATOM 787 C CA . GLN A 1 100 ? -19.098 2.289 13.546 1.00 25.77 109 GLN A CA 1
ATOM 788 C C . GLN A 1 100 ? -19.180 0.869 14.096 1.00 27.57 109 GLN A C 1
ATOM 789 O O . GLN A 1 100 ? -18.152 0.301 14.445 1.00 27.30 109 GLN A O 1
ATOM 795 N N . ALA A 1 101 ? -20.389 0.308 14.228 1.00 24.73 110 ALA A N 1
ATOM 796 C CA . ALA A 1 101 ? -20.600 -1.052 14.689 1.00 25.59 110 ALA A CA 1
ATOM 797 C C . ALA A 1 101 ? -21.642 -1.715 13.791 1.00 26.67 110 ALA A C 1
ATOM 798 O O . ALA A 1 101 ? -22.613 -1.081 13.360 1.00 23.76 110 ALA A O 1
ATOM 800 N N . PRO A 1 102 ? -21.456 -3.000 13.462 1.00 28.82 111 PRO A N 1
ATOM 801 C CA . PRO A 1 102 ? -22.449 -3.728 12.676 1.00 27.19 111 PRO A CA 1
ATOM 802 C C . PRO A 1 102 ? -23.763 -3.930 13.420 1.00 25.91 111 PRO A C 1
ATOM 803 O O . PRO A 1 102 ? -23.783 -4.135 14.638 1.00 26.20 111 PRO A O 1
ATOM 807 N N . LEU A 1 103 ? -24.878 -3.814 12.684 1.00 21.60 112 LEU A N 1
ATOM 808 C CA . LEU A 1 103 ? -26.197 -4.042 13.261 1.00 21.44 112 LEU A CA 1
ATOM 809 C C . LEU A 1 103 ? -26.579 -5.504 13.140 1.00 21.46 112 LEU A C 1
ATOM 810 O O . LEU A 1 103 ? -26.301 -6.122 12.110 1.00 25.89 112 LEU A O 1
ATOM 815 N N . ASN A 1 104 ? -27.300 -6.007 14.149 1.00 20.37 113 ASN A N 1
ATOM 816 C CA . ASN A 1 104 ? -27.925 -7.315 14.074 1.00 24.64 113 ASN A CA 1
ATOM 817 C C . ASN A 1 104 ? -29.153 -7.184 13.183 1.00 23.74 113 ASN A C 1
ATOM 818 O O . ASN A 1 104 ? -29.818 -6.140 13.164 1.00 26.21 113 ASN A O 1
ATOM 823 N N . TYR A 1 105 ? -29.460 -8.223 12.437 1.00 20.35 114 TYR A N 1
ATOM 824 C CA . TYR A 1 105 ? -30.651 -8.148 11.565 1.00 20.13 114 TYR A CA 1
ATOM 825 C C . TYR A 1 105 ? -31.885 -8.633 12.309 1.00 22.93 114 TYR A C 1
ATOM 826 O O . TYR A 1 105 ? -31.819 -9.650 13.002 1.00 23.54 114 TYR A O 1
ATOM 835 N N . THR A 1 106 ? -32.991 -7.918 12.138 1.00 21.01 115 THR A N 1
ATOM 836 C CA . THR A 1 106 ? -34.264 -8.299 12.741 1.00 19.84 115 THR A CA 1
ATOM 837 C C . THR A 1 106 ? -35.337 -8.128 11.696 1.00 17.59 115 THR A C 1
ATOM 838 O O . THR A 1 106 ? -35.051 -7.559 10.654 1.00 16.65 115 THR A O 1
ATOM 842 N N . GLU A 1 107 ? -36.563 -8.508 12.034 1.00 17.29 116 GLU A N 1
ATOM 843 C CA . GLU A 1 107 ? -37.700 -8.271 11.111 1.00 19.98 116 GLU A CA 1
ATOM 844 C C . GLU A 1 107 ? -37.891 -6.763 10.880 1.00 16.43 116 GLU A C 1
ATOM 845 O O . GLU A 1 107 ? -38.577 -6.407 9.923 1.00 18.07 116 GLU A O 1
ATOM 851 N N . PHE A 1 108 ? -37.345 -5.933 11.766 1.00 17.57 117 PHE A N 1
ATOM 852 C CA . PHE A 1 108 ? -37.541 -4.465 11.644 1.00 16.39 117 PHE A CA 1
ATOM 853 C C . PHE A 1 108 ? -36.239 -3.752 11.290 1.00 17.62 117 PHE A C 1
ATOM 854 O O . PHE A 1 108 ? -36.234 -2.527 11.219 1.00 17.22 117 PHE A O 1
ATOM 862 N N . GLN A 1 109 ? -35.184 -4.502 11.001 1.00 14.34 118 GLN A N 1
ATOM 863 C CA . GLN A 1 109 ? -33.891 -3.916 10.756 1.00 15.71 118 GLN A CA 1
ATOM 864 C C . GLN A 1 109 ? -33.110 -4.915 9.913 1.00 16.05 118 GLN A C 1
ATOM 865 O O . GLN A 1 109 ? -32.438 -5.789 10.456 1.00 18.77 118 GLN A O 1
ATOM 871 N N . LYS A 1 110 ? -33.225 -4.779 8.610 1.00 14.23 119 LYS A N 1
ATOM 872 C CA . LYS A 1 110 ? -32.589 -5.731 7.708 1.00 15.63 119 LYS A CA 1
ATOM 873 C C . LYS A 1 110 ? -32.367 -5.052 6.372 1.00 16.08 119 LYS A C 1
ATOM 874 O O . LYS A 1 110 ? -33.017 -4.054 6.076 1.00 15.37 119 LYS A O 1
ATOM 880 N N . PRO A 1 111 ? -31.427 -5.554 5.548 1.00 16.76 120 PRO A N 1
ATOM 881 C CA . PRO A 1 111 ? -31.041 -4.881 4.311 1.00 15.43 120 PRO A CA 1
ATOM 882 C C . PRO A 1 111 ? -32.010 -5.069 3.161 1.00 14.84 120 PRO A C 1
ATOM 883 O O . PRO A 1 111 ? -32.779 -6.025 3.060 1.00 16.69 120 PRO A O 1
ATOM 887 N N . ILE A 1 112 ? -32.025 -4.077 2.289 1.00 14.85 121 ILE A N 1
ATOM 888 C CA . ILE A 1 112 ? -32.777 -4.173 1.065 1.00 16.60 121 ILE A CA 1
ATOM 889 C C . ILE A 1 112 ? -31.869 -4.858 0.043 1.00 17.24 121 ILE A C 1
ATOM 890 O O . ILE A 1 112 ? -30.688 -4.616 -0.025 1.00 17.36 121 ILE A O 1
ATOM 895 N N . SER A 1 113 ? -32.449 -5.670 -0.823 1.00 17.38 122 SER A N 1
ATOM 896 C CA . SER A 1 113 ? -31.711 -6.231 -1.936 1.00 19.03 122 SER A CA 1
ATOM 897 C C . SER A 1 113 ? -31.381 -5.160 -2.964 1.00 17.98 122 SER A C 1
ATOM 898 O O . SER A 1 113 ? -32.227 -4.362 -3.344 1.00 15.57 122 SER A O 1
ATOM 901 N N . LEU A 1 114 ? -30.126 -5.158 -3.416 1.00 19.14 123 LEU A N 1
ATOM 902 C CA . LEU A 1 114 ? -29.700 -4.178 -4.447 1.00 19.58 123 LEU A CA 1
ATOM 903 C C . LEU A 1 114 ? -29.931 -4.796 -5.835 1.00 20.04 123 LEU A C 1
ATOM 904 O O . LEU A 1 114 ? -30.026 -6.040 -5.924 1.00 23.95 123 LEU A O 1
ATOM 909 N N . PRO A 1 115 ? -30.063 -3.986 -6.908 1.00 22.03 124 PRO A N 1
ATOM 910 C CA . PRO A 1 115 ? -30.324 -4.515 -8.255 1.00 24.98 124 PRO A CA 1
ATOM 911 C C . PRO A 1 115 ? -29.041 -5.052 -8.874 1.00 26.21 124 PRO A C 1
ATOM 912 O O . PRO A 1 115 ? -27.947 -4.879 -8.317 1.00 29.04 124 PRO A O 1
ATOM 916 N N . SER A 1 116 ? -29.186 -5.745 -9.999 0.61 29.67 125 SER A N 1
ATOM 917 C CA . SER A 1 116 ? -27.983 -6.206 -10.735 0.61 31.53 125 SER A CA 1
ATOM 918 C C . SER A 1 116 ? -27.552 -5.093 -11.698 0.61 28.15 125 SER A C 1
ATOM 919 O O . SER A 1 116 ? -28.419 -4.327 -12.143 0.61 28.37 125 SER A O 1
ATOM 922 N N . LYS A 1 117 ? -26.256 -5.005 -12.000 0.38 29.51 126 LYS A N 1
ATOM 923 C CA . LYS A 1 117 ? -25.748 -3.956 -12.922 0.38 29.97 126 LYS A CA 1
ATOM 924 C C . LYS A 1 117 ? -26.584 -3.949 -14.215 0.38 28.90 126 LYS A C 1
ATOM 925 O O . LYS A 1 117 ? -26.735 -2.867 -14.797 0.38 29.65 126 LYS A O 1
ATOM 931 N N . GLY A 1 118 ? -27.131 -5.100 -14.614 0.13 28.63 127 GLY A N 1
ATOM 932 C CA . GLY A 1 118 ? -27.897 -5.175 -15.874 0.13 28.80 127 GLY A CA 1
ATOM 933 C C . GLY A 1 118 ? -29.314 -4.656 -15.712 0.13 30.15 127 GLY A C 1
ATOM 934 O O . GLY A 1 118 ? -29.998 -4.488 -16.743 0.13 27.79 127 GLY A O 1
ATOM 935 N N . ASP A 1 119 ? -29.747 -4.397 -14.475 0.49 33.80 128 ASP A N 1
ATOM 936 C CA . ASP A 1 119 ? -31.159 -3.980 -14.239 0.49 34.04 128 ASP A CA 1
ATOM 937 C C . ASP A 1 119 ? -31.423 -2.604 -14.861 0.49 34.65 128 ASP A C 1
ATOM 938 O O . ASP A 1 119 ? -32.564 -2.109 -14.731 0.49 34.18 128 ASP A O 1
ATOM 943 N N . THR A 1 120 ? -30.416 -2.006 -15.504 0.81 35.70 129 THR A N 1
ATOM 944 C CA . THR A 1 120 ? -30.605 -0.654 -16.070 0.81 39.66 129 THR A CA 1
ATOM 945 C C . THR A 1 120 ? -31.775 -0.675 -17.023 0.81 44.23 129 THR A C 1
ATOM 946 O O . THR A 1 120 ? -32.410 0.377 -17.193 0.81 48.24 129 THR A O 1
ATOM 950 N N . SER A 1 121 ? -32.052 -1.825 -17.633 1.00 50.25 130 SER A N 1
ATOM 951 C CA . SER A 1 121 ? -33.127 -1.889 -18.651 1.00 46.75 130 SER A CA 1
ATOM 952 C C . SER A 1 121 ? -34.396 -2.503 -18.057 1.00 43.61 130 SER A C 1
ATOM 953 O O . SER A 1 121 ? -35.434 -2.457 -18.725 1.00 39.23 130 SER A O 1
ATOM 956 N N . THR A 1 122 ? -34.311 -3.032 -16.842 1.00 36.05 131 THR A N 1
ATOM 957 C CA . THR A 1 122 ? -35.463 -3.762 -16.286 1.00 32.54 131 THR A CA 1
ATOM 958 C C . THR A 1 122 ? -36.662 -2.858 -16.127 1.00 31.52 131 THR A C 1
ATOM 959 O O . THR A 1 122 ? -36.475 -1.690 -15.748 1.00 32.48 131 THR A O 1
ATOM 963 N N . ILE A 1 123 ? -37.845 -3.384 -16.429 1.00 27.03 132 ILE A N 1
ATOM 964 C CA . ILE A 1 123 ? -39.100 -2.629 -16.206 1.00 24.22 132 ILE A CA 1
ATOM 965 C C . ILE A 1 123 ? -39.661 -3.091 -14.855 1.00 25.48 132 ILE A C 1
ATOM 966 O O . ILE A 1 123 ? -39.857 -4.299 -14.695 1.00 23.06 132 ILE A O 1
ATOM 971 N N . TYR A 1 124 ? -39.829 -2.160 -13.911 1.00 21.91 133 TYR A N 1
ATOM 972 C CA . TYR A 1 124 ? -40.439 -2.477 -12.628 1.00 19.26 133 TYR A CA 1
ATOM 973 C C . TYR A 1 124 ? -41.825 -1.842 -12.599 1.00 16.56 133 TYR A C 1
ATOM 974 O O . TYR A 1 124 ? -41.889 -0.648 -12.918 1.00 20.65 133 TYR A O 1
ATOM 983 N N . THR A 1 125 ? -42.844 -2.582 -12.151 1.00 15.75 134 THR A N 1
ATOM 984 C CA . THR A 1 125 ? -44.221 -2.116 -12.297 1.00 17.37 134 THR A CA 1
ATOM 985 C C . THR A 1 125 ? -44.872 -1.693 -10.990 1.00 15.66 134 THR A C 1
ATOM 986 O O . THR A 1 125 ? -45.996 -1.143 -11.009 1.00 15.99 134 THR A O 1
ATOM 990 N N . ASN A 1 126 ? -44.239 -2.040 -9.861 1.00 16.99 135 ASN A N 1
ATOM 991 C CA . ASN A 1 126 ? -44.832 -1.899 -8.550 1.00 15.11 135 ASN A CA 1
ATOM 992 C C . ASN A 1 126 ? -43.822 -1.246 -7.586 1.00 13.82 135 ASN A C 1
ATOM 993 O O . ASN A 1 126 ? -43.125 -1.939 -6.854 1.00 13.42 135 ASN A O 1
ATOM 998 N N . CYS A 1 127 ? -43.710 0.077 -7.693 1.00 13.03 136 CYS A N 1
ATOM 999 C CA . CYS A 1 127 ? -42.675 0.823 -6.945 1.00 12.83 136 CYS A CA 1
ATOM 1000 C C . CYS A 1 127 ? -43.252 1.744 -5.871 1.00 12.40 136 CYS A C 1
ATOM 1001 O O . CYS A 1 127 ? -44.320 2.316 -6.090 1.00 12.10 136 CYS A O 1
ATOM 1004 N N . TRP A 1 128 ? -42.482 1.883 -4.808 1.00 13.39 137 TRP A N 1
ATOM 1005 C CA . TRP A 1 128 ? -42.942 2.641 -3.639 1.00 12.73 137 TRP A CA 1
ATOM 1006 C C . TRP A 1 128 ? -41.805 3.523 -3.147 1.00 13.44 137 TRP A C 1
ATOM 1007 O O . TRP A 1 128 ? -40.652 3.153 -3.294 1.00 13.94 137 TRP A O 1
ATOM 1018 N N . VAL A 1 129 ? -42.168 4.680 -2.624 1.00 12.57 138 VAL A N 1
ATOM 1019 C CA . VAL A 1 129 ? -41.199 5.575 -2.011 1.00 12.86 138 VAL A CA 1
ATOM 1020 C C . VAL A 1 129 ? -41.676 5.858 -0.589 1.00 12.15 138 VAL A C 1
ATOM 1021 O O . VAL A 1 129 ? -42.885 5.910 -0.344 1.00 11.61 138 VAL A O 1
ATOM 1025 N N . THR A 1 130 ? -40.728 5.859 0.348 1.00 11.36 139 THR A N 1
ATOM 1026 C CA . THR A 1 130 ? -40.980 5.981 1.771 1.00 11.58 139 THR A CA 1
ATOM 1027 C C . THR A 1 130 ? -40.141 7.077 2.389 1.00 11.51 139 THR A C 1
ATOM 1028 O O . THR A 1 130 ? -39.045 7.412 1.926 1.00 10.90 139 THR A O 1
ATOM 1032 N N . GLY A 1 131 ? -40.702 7.635 3.462 1.00 12.00 140 GLY A N 1
ATOM 1033 C CA . GLY A 1 131 ? -39.949 8.528 4.295 1.00 11.34 140 GLY A CA 1
ATOM 1034 C C . GLY A 1 131 ? -40.820 9.361 5.231 1.00 11.43 140 GLY A C 1
ATOM 1035 O O . GLY A 1 131 ? -42.036 9.185 5.299 1.00 10.99 140 GLY A O 1
ATOM 1036 N N . TRP A 1 132 ? -40.119 10.234 5.955 1.00 11.45 141 TRP A N 1
ATOM 1037 C CA . TRP A 1 132 ? -40.703 11.075 7.002 1.00 12.66 141 TRP A CA 1
ATOM 1038 C C . TRP A 1 132 ? -40.797 12.530 6.564 1.00 14.26 141 TRP A C 1
ATOM 1039 O O . TRP A 1 132 ? -40.993 13.433 7.391 1.00 15.43 141 TRP A O 1
ATOM 1050 N N . GLY A 1 133 ? -40.635 12.758 5.277 1.00 14.64 142 GLY A N 1
ATOM 1051 C CA . GLY A 1 133 ? -40.617 14.136 4.796 1.00 14.51 142 GLY A CA 1
ATOM 1052 C C . GLY A 1 133 ? -41.976 14.811 4.798 1.00 14.52 142 GLY A C 1
ATOM 1053 O O . GLY A 1 133 ? -42.961 14.203 5.200 1.00 14.10 142 GLY A O 1
ATOM 1054 N N . PHE A 1 134 ? -41.994 16.039 4.289 1.00 16.51 143 PHE A N 1
ATOM 1055 C CA . PHE A 1 134 ? -43.246 16.829 4.246 1.00 17.04 143 PHE A CA 1
ATOM 1056 C C . PHE A 1 134 ? -44.373 16.109 3.515 1.00 15.97 143 PHE A C 1
ATOM 1057 O O . PHE A 1 134 ? -44.114 15.464 2.504 1.00 16.03 143 PHE A O 1
ATOM 1065 N N . SER A 1 135 ? -45.592 16.309 4.002 1.00 15.99 144 SER A N 1
ATOM 1066 C CA . SER A 1 135 ? -46.804 15.721 3.388 1.00 16.77 144 SER A CA 1
ATOM 1067 C C . SER A 1 135 ? -47.384 16.704 2.358 1.00 20.08 144 SER A C 1
ATOM 1068 O O . SER A 1 135 ? -48.369 16.357 1.710 1.00 20.59 144 SER A O 1
ATOM 1071 N N . LYS A 1 136 ? -46.828 17.908 2.269 1.00 20.62 145 LYS A N 1
ATOM 1072 C CA . LYS A 1 136 ? -47.170 18.866 1.218 1.00 22.94 145 LYS A CA 1
ATOM 1073 C C . LYS A 1 136 ? -46.043 19.885 1.127 1.00 22.47 145 LYS A C 1
ATOM 1074 O O . LYS A 1 136 ? -45.233 20.032 2.039 1.00 19.34 145 LYS A O 1
ATOM 1080 N N . GLU A 1 137 ? -45.998 20.639 0.018 1.00 21.48 146 GLU A N 1
ATOM 1081 C CA . GLU A 1 137 ? -45.088 21.755 -0.049 1.00 26.14 146 GLU A CA 1
ATOM 1082 C C . GLU A 1 137 ? -45.378 22.706 1.106 1.00 25.84 146 GLU A C 1
ATOM 1083 O O . GLU A 1 137 ? -46.537 22.937 1.420 1.00 29.10 146 GLU A O 1
ATOM 1089 N N . LYS A 1 138 ? -44.306 23.191 1.721 1.00 25.32 147 LYS A N 1
ATOM 1090 C CA . LYS A 1 138 ? -44.361 24.069 2.872 1.00 27.27 147 LYS A CA 1
ATOM 1091 C C . LYS A 1 138 ? -45.038 23.353 4.043 1.00 27.85 147 LYS A C 1
ATOM 1092 O O . LYS A 1 138 ? -45.734 23.964 4.846 1.00 25.90 147 LYS A O 1
ATOM 1098 N N . GLY A 1 139 ? -44.769 22.053 4.185 1.00 23.79 148 GLY A N 1
ATOM 1099 C CA . GLY A 1 139 ? -45.343 21.300 5.281 1.00 21.44 148 GLY A CA 1
ATOM 1100 C C . GLY A 1 139 ? -44.315 21.065 6.384 1.00 22.29 148 GLY A C 1
ATOM 1101 O O . GLY A 1 139 ? -43.464 21.914 6.634 1.00 24.45 148 GLY A O 1
ATOM 1102 N N . GLU A 1 140 ? -44.440 19.902 7.051 1.00 20.06 150 GLU A N 1
ATOM 1103 C CA . GLU A 1 140 ? -43.655 19.549 8.218 1.00 19.60 150 GLU A CA 1
ATOM 1104 C C . GLU A 1 140 ? -43.251 18.066 8.143 1.00 17.50 150 GLU A C 1
ATOM 1105 O O . GLU A 1 140 ? -43.920 17.296 7.465 1.00 19.34 150 GLU A O 1
ATOM 1111 N N . ILE A 1 141 ? -42.152 17.703 8.800 1.00 18.87 151 ILE A N 1
ATOM 1112 C CA . ILE A 1 141 ? -41.780 16.299 9.003 1.00 19.74 151 ILE A CA 1
ATOM 1113 C C . ILE A 1 141 ? -42.944 15.526 9.614 1.00 19.96 151 ILE A C 1
ATOM 1114 O O . ILE A 1 141 ? -43.704 15.991 10.470 1.00 19.74 151 ILE A O 1
ATOM 1119 N N . GLN A 1 142 ? -43.135 14.299 9.123 1.00 17.15 152 GLN A N 1
ATOM 1120 C CA . GLN A 1 142 ? -44.188 13.413 9.560 1.00 17.50 152 GLN A CA 1
ATOM 1121 C C . GLN A 1 142 ? -43.620 12.420 10.580 1.00 20.99 152 GLN A C 1
ATOM 1122 O O . GLN A 1 142 ? -42.508 11.952 10.447 1.00 24.27 152 GLN A O 1
ATOM 1128 N N . ASN A 1 143 ? -44.413 12.088 11.605 1.00 18.89 153 ASN A N 1
ATOM 1129 C CA . ASN A 1 143 ? -44.000 11.150 12.641 1.00 20.31 153 ASN A CA 1
ATOM 1130 C C . ASN A 1 143 ? -43.912 9.711 12.115 1.00 14.30 153 ASN A C 1
ATOM 1131 O O . ASN A 1 143 ? -42.864 9.056 12.346 1.00 14.68 153 ASN A O 1
ATOM 1136 N N . ILE A 1 144 ? -45.004 9.196 11.550 1.00 14.69 154 ILE A N 1
ATOM 1137 C CA . ILE A 1 144 ? -45.043 7.791 11.113 1.00 16.92 154 ILE A CA 1
ATOM 1138 C C . ILE A 1 144 ? -44.462 7.730 9.703 1.00 13.78 154 ILE A C 1
ATOM 1139 O O . ILE A 1 144 ? -44.824 8.526 8.841 1.00 14.60 154 ILE A O 1
ATOM 1144 N N . LEU A 1 145 ? -43.558 6.784 9.465 1.00 12.73 155 LEU A N 1
ATOM 1145 C CA . LEU A 1 145 ? -43.064 6.556 8.116 1.00 11.93 155 LEU A CA 1
ATOM 1146 C C . LEU A 1 145 ? -44.189 6.421 7.111 1.00 12.26 155 LEU A C 1
ATOM 1147 O O . LEU A 1 145 ? -45.040 5.536 7.230 1.00 13.90 155 LEU A O 1
ATOM 1152 N N . GLN A 1 146 ? -44.162 7.279 6.074 1.00 12.17 156 GLN A N 1
ATOM 1153 C CA . GLN A 1 146 ? -45.160 7.327 5.034 1.00 12.10 156 GLN A CA 1
ATOM 1154 C C . GLN A 1 146 ? -44.696 6.495 3.837 1.00 11.92 156 GLN A C 1
ATOM 1155 O O . GLN A 1 146 ? -43.486 6.353 3.572 1.00 11.51 156 GLN A O 1
ATOM 1161 N N . LYS A 1 147 ? -45.665 5.901 3.158 1.00 11.28 157 LYS A N 1
ATOM 1162 C CA . LYS A 1 147 ? -45.410 5.171 1.925 1.00 12.56 157 LYS A CA 1
ATOM 1163 C C . LYS A 1 147 ? -46.362 5.657 0.836 1.00 12.02 157 LYS A C 1
ATOM 1164 O O . LYS A 1 147 ? -47.538 5.966 1.123 1.00 13.32 157 LYS A O 1
ATOM 1170 N N . VAL A 1 148 ? -45.844 5.638 -0.391 1.00 11.11 158 VAL A N 1
ATOM 1171 C CA . VAL A 1 148 ? -46.699 5.979 -1.552 1.00 12.17 158 VAL A CA 1
ATOM 1172 C C . VAL A 1 148 ? -46.297 5.112 -2.758 1.00 13.78 158 VAL A C 1
ATOM 1173 O O . VAL A 1 148 ? -45.105 4.890 -2.935 1.00 13.43 158 VAL A O 1
ATOM 1177 N N . ASN A 1 149 ? -47.291 4.662 -3.519 1.00 12.88 159 ASN A N 1
ATOM 1178 C CA . ASN A 1 149 ? -47.083 3.862 -4.747 1.00 15.15 159 ASN A CA 1
ATOM 1179 C C . ASN A 1 149 ? -47.016 4.834 -5.930 1.00 15.14 159 ASN A C 1
ATOM 1180 O O . ASN A 1 149 ? -47.956 5.605 -6.110 1.00 15.84 159 ASN A O 1
ATOM 1185 N N . ILE A 1 150 ? -45.938 4.784 -6.687 1.00 14.30 160 ILE A N 1
ATOM 1186 C CA . ILE A 1 150 ? -45.757 5.764 -7.785 1.00 16.50 160 ILE A CA 1
ATOM 1187 C C . ILE A 1 150 ? -45.257 5.015 -9.025 1.00 16.91 160 ILE A C 1
ATOM 1188 O O . ILE A 1 150 ? -44.431 4.123 -8.873 1.00 15.50 160 ILE A O 1
ATOM 1193 N N . PRO A 1 151 ? -45.750 5.345 -10.231 1.00 15.05 161 PRO A N 1
ATOM 1194 C CA . PRO A 1 151 ? -45.194 4.720 -11.425 1.00 15.57 161 PRO A CA 1
ATOM 1195 C C . PRO A 1 151 ? -43.882 5.350 -11.843 1.00 16.42 161 PRO A C 1
ATOM 1196 O O . PRO A 1 151 ? -43.708 6.561 -11.793 1.00 16.51 161 PRO A O 1
ATOM 1200 N N . LEU A 1 152 ? -42.979 4.517 -12.370 1.00 16.02 162 LEU A N 1
ATOM 1201 C CA . LEU A 1 152 ? -41.799 5.037 -13.038 1.00 16.10 162 LEU A CA 1
ATOM 1202 C C . LEU A 1 152 ? -42.181 5.672 -14.378 1.00 19.99 162 LEU A C 1
ATOM 1203 O O . LEU A 1 152 ? -43.154 5.267 -15.018 1.00 22.38 162 LEU A O 1
ATOM 1208 N N . VAL A 1 153 ? -41.442 6.710 -14.749 1.00 19.81 163 VAL A N 1
ATOM 1209 C CA . VAL A 1 153 ? -41.676 7.427 -15.991 1.00 24.37 163 VAL A CA 1
ATOM 1210 C C . VAL A 1 153 ? -40.417 7.295 -16.866 1.00 27.13 163 VAL A C 1
ATOM 1211 O O . VAL A 1 153 ? -39.287 7.248 -16.377 1.00 25.67 163 VAL A O 1
ATOM 1215 N N . THR A 1 154 ? -40.614 7.330 -18.180 1.00 25.62 164 THR A N 1
ATOM 1216 C CA . THR A 1 154 ? -39.465 7.243 -19.107 1.00 28.99 164 THR A CA 1
ATOM 1217 C C . THR A 1 154 ? -38.565 8.457 -18.978 1.00 24.54 164 THR A C 1
ATOM 1218 O O . THR A 1 154 ? -39.073 9.519 -18.643 1.00 24.63 164 THR A O 1
ATOM 1222 N N . ASN A 1 155 ? -37.267 8.294 -19.240 1.00 29.89 165 ASN A N 1
ATOM 1223 C CA . ASN A 1 155 ? -36.310 9.431 -19.282 1.00 32.16 165 ASN A CA 1
ATOM 1224 C C . ASN A 1 155 ? -36.818 10.493 -20.260 1.00 29.84 165 ASN A C 1
ATOM 1225 O O . ASN A 1 155 ? -36.668 11.686 -19.984 1.00 28.53 165 ASN A O 1
ATOM 1230 N N . GLU A 1 156 ? -37.389 10.054 -21.373 1.00 33.73 166 GLU A N 1
ATOM 1231 C CA . GLU A 1 156 ? -37.874 10.987 -22.424 1.00 36.64 166 GLU A CA 1
ATOM 1232 C C . GLU A 1 156 ? -38.971 11.888 -21.850 1.00 35.77 166 GLU A C 1
ATOM 1233 O O . GLU A 1 156 ? -38.863 13.108 -21.979 1.00 35.42 166 GLU A O 1
ATOM 1239 N N . GLU A 1 157 ? -39.958 11.302 -21.172 1.00 35.22 167 GLU A N 1
ATOM 1240 C CA . GLU A 1 157 ? -41.052 12.089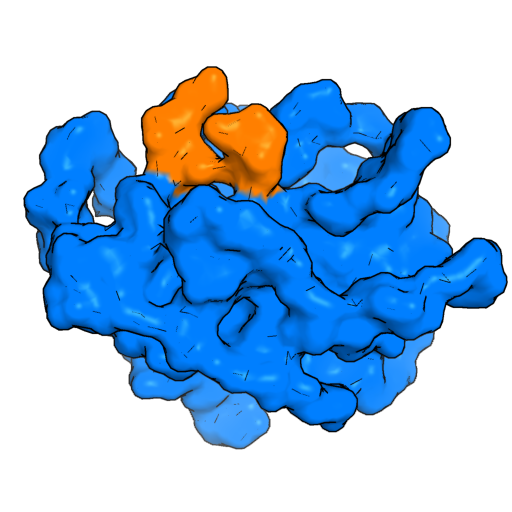 -20.557 1.00 35.51 167 GLU A CA 1
ATOM 1241 C C . GLU A 1 157 ? -40.506 12.991 -19.441 1.00 32.65 167 GLU A C 1
ATOM 1242 O O . GLU A 1 157 ? -40.942 14.133 -19.327 1.00 32.32 167 GLU A O 1
ATOM 1248 N N . CYS A 1 158 ? -39.579 12.471 -18.644 1.00 33.76 168 CYS A N 1
ATOM 1249 C CA . CYS A 1 158 ? -39.040 13.253 -17.507 1.00 29.49 168 CYS A CA 1
ATOM 1250 C C . CYS A 1 158 ? -38.277 14.466 -18.053 1.00 27.69 168 CYS A C 1
ATOM 1251 O O . CYS A 1 158 ? -38.436 15.552 -17.500 1.00 29.13 168 CYS A O 1
ATOM 1254 N N . GLN A 1 159 ? -37.499 14.261 -19.118 1.00 30.54 169 GLN A N 1
ATOM 1255 C CA . GLN A 1 159 ? -36.676 15.338 -19.654 1.00 30.06 169 GLN A CA 1
ATOM 1256 C C . GLN A 1 159 ? -37.535 16.522 -20.108 1.00 29.99 169 GLN A C 1
ATOM 1257 O O . GLN A 1 159 ? -37.187 17.684 -19.917 1.00 34.24 169 GLN A O 1
ATOM 1263 N N . LYS A 1 160 ? -38.700 16.236 -20.671 1.00 35.33 170 LYS A N 1
ATOM 1264 C CA . LYS A 1 160 ? -39.597 17.294 -21.115 1.00 37.32 170 LYS A CA 1
ATOM 1265 C C . LYS A 1 160 ? -39.996 18.255 -20.006 1.00 39.33 170 LYS A C 1
ATOM 1266 O O . LYS A 1 160 ? -40.293 19.398 -20.310 1.00 35.09 170 LYS A O 1
ATOM 1272 N N . ARG A 1 161 ? -40.072 17.786 -18.739 1.00 32.17 171 ARG A N 1
ATOM 1273 C CA . ARG A 1 161 ? -40.577 18.586 -17.645 1.00 33.87 171 ARG A CA 1
ATOM 1274 C C . ARG A 1 161 ? -39.424 19.340 -16.981 1.00 31.63 171 ARG A C 1
ATOM 1275 O O . ARG A 1 161 ? -39.642 20.108 -16.055 1.00 32.78 171 ARG A O 1
ATOM 1283 N N . TYR A 1 162 ? -38.207 19.037 -17.409 1.00 27.82 172 TYR A N 1
ATOM 1284 C CA . TYR A 1 162 ? -37.013 19.666 -16.803 1.00 33.02 172 TYR A CA 1
ATOM 1285 C C . TYR A 1 162 ? -36.098 20.167 -17.928 1.00 41.49 172 TYR A C 1
ATOM 1286 O O . TYR A 1 162 ? -35.007 19.661 -18.111 1.00 39.75 172 TYR A O 1
ATOM 1295 N N . GLN A 1 163 ? -36.565 21.174 -18.656 1.00 46.83 173 GLN A N 1
ATOM 1296 C CA . GLN A 1 163 ? -35.763 21.700 -19.780 1.00 51.37 173 GLN A CA 1
ATOM 1297 C C . GLN A 1 163 ? -34.572 22.481 -19.208 1.00 46.08 173 GLN A C 1
ATOM 1298 O O . GLN A 1 163 ? -33.597 22.637 -19.952 1.00 51.41 173 GLN A O 1
ATOM 1304 N N . ASP A 1 164 A -34.647 22.911 -17.942 1.00 40.49 173 ASP A N 1
ATOM 1305 C CA . ASP A 1 164 A -33.546 23.670 -17.284 1.00 37.17 173 ASP A CA 1
ATOM 1306 C C . ASP A 1 164 A -32.457 22.733 -16.745 1.00 37.85 173 ASP A C 1
ATOM 1307 O O . ASP A 1 164 A -31.436 23.268 -16.295 1.00 42.23 173 ASP A O 1
ATOM 1312 N N . TYR A 1 165 ? -32.657 21.413 -16.788 1.00 36.35 174 TYR A N 1
ATOM 1313 C CA . TYR A 1 165 ? -31.624 20.450 -16.310 1.00 35.75 174 TYR A CA 1
ATOM 1314 C C . TYR A 1 165 ? -31.614 19.170 -17.120 1.00 37.15 174 TYR A C 1
ATOM 1315 O O . TYR A 1 165 ? -32.639 18.702 -17.584 1.00 43.31 174 TYR A O 1
ATOM 1324 N N . LYS A 1 166 ? -30.447 18.554 -17.226 1.00 35.85 175 LYS A N 1
ATOM 1325 C CA . LYS A 1 166 ? -30.299 17.322 -17.977 1.00 38.99 175 LYS A CA 1
ATOM 1326 C C . LYS A 1 166 ? -30.755 16.151 -17.107 1.00 35.71 175 LYS A C 1
ATOM 1327 O O . LYS A 1 166 ? -30.397 16.130 -15.937 1.00 37.80 175 LYS A O 1
ATOM 1333 N N . ILE A 1 167 ? -31.592 15.259 -17.662 1.00 31.50 176 ILE A N 1
ATOM 1334 C CA . ILE A 1 167 ? -31.946 13.994 -17.026 1.00 36.17 176 ILE A CA 1
ATOM 1335 C C . ILE A 1 167 ? -31.148 12.868 -17.678 1.00 33.73 176 ILE A C 1
ATOM 1336 O O . ILE A 1 167 ? -31.431 12.504 -18.824 1.00 41.13 176 ILE A O 1
ATOM 1341 N N . THR A 1 168 ? -30.183 12.284 -16.939 1.00 33.57 177 THR A N 1
ATOM 1342 C CA . THR A 1 168 ? -29.263 11.285 -17.481 1.00 32.53 177 THR A CA 1
ATOM 1343 C C . THR A 1 168 ? -29.784 9.855 -17.305 1.00 36.12 177 THR A C 1
ATOM 1344 O O . THR A 1 168 ? -30.745 9.581 -16.570 1.00 33.36 177 THR A O 1
ATOM 1348 N N . GLN A 1 169 ? -29.084 8.911 -17.950 1.00 28.99 178 GLN A N 1
ATOM 1349 C CA . GLN A 1 169 ? -29.422 7.501 -17.862 1.00 31.72 178 GLN A CA 1
ATOM 1350 C C . GLN A 1 169 ? -29.035 6.947 -16.484 1.00 25.13 178 GLN A C 1
ATOM 1351 O O . GLN A 1 169 ? -29.269 5.778 -16.220 1.00 26.86 178 GLN A O 1
ATOM 1357 N N . ARG A 1 170 ? -28.389 7.784 -15.656 1.00 23.78 179 ARG A N 1
ATOM 1358 C CA . ARG A 1 170 ? -28.007 7.420 -14.309 1.00 25.58 179 ARG A CA 1
ATOM 1359 C C . ARG A 1 170 ? -29.068 7.906 -13.312 1.00 23.40 179 ARG A C 1
ATOM 1360 O O . ARG A 1 170 ? -28.842 7.794 -12.110 1.00 20.81 179 ARG A O 1
ATOM 1368 N N . MET A 1 171 ? -30.194 8.399 -13.833 1.00 25.60 180 MET A N 1
ATOM 1369 C CA . MET A 1 171 ? -31.297 8.939 -13.045 1.00 24.22 180 MET A CA 1
ATOM 1370 C C . MET A 1 171 ? -32.532 8.163 -13.477 1.00 23.74 180 MET A C 1
ATOM 1371 O O . MET A 1 171 ? -32.548 7.582 -14.556 1.00 22.23 180 MET A O 1
ATOM 1376 N N . VAL A 1 172 ? -33.516 8.041 -12.579 1.00 20.15 181 VAL A N 1
ATOM 1377 C CA . VAL A 1 172 ? -34.796 7.449 -12.910 1.00 22.20 181 VAL A CA 1
ATOM 1378 C C . VAL A 1 172 ? -35.841 8.383 -12.312 1.00 22.56 181 VAL A C 1
ATOM 1379 O O . VAL A 1 172 ? -35.604 9.001 -11.270 1.00 20.76 181 VAL A O 1
ATOM 1383 N N . CYS A 1 173 ? -36.947 8.559 -13.042 1.00 20.74 182 CYS A N 1
ATOM 1384 C CA . CYS A 1 173 ? -38.015 9.470 -12.645 1.00 21.61 182 CYS A CA 1
ATOM 1385 C C . CYS A 1 173 ? -39.270 8.689 -12.289 1.00 17.34 182 CYS A C 1
ATOM 1386 O O . CYS A 1 173 ? -39.455 7.548 -12.728 1.00 18.83 182 CYS A O 1
ATOM 1389 N N . ALA A 1 174 ? -40.116 9.301 -11.440 1.00 15.66 183 ALA A N 1
ATOM 1390 C CA . ALA A 1 174 ? -41.348 8.654 -11.065 1.00 15.15 183 ALA A CA 1
ATOM 1391 C C . ALA A 1 174 ? -42.372 9.703 -10.651 1.00 16.07 183 ALA A C 1
ATOM 1392 O O . ALA A 1 174 ? -42.021 10.727 -10.065 1.00 15.36 183 ALA A O 1
ATOM 1394 N N . GLY A 1 175 ? -43.617 9.478 -11.058 1.00 16.63 184 GLY A N 1
ATOM 1395 C CA . GLY A 1 175 ? -44.668 10.420 -10.715 1.00 18.89 184 GLY A CA 1
ATOM 1396 C C . GLY A 1 175 ? -45.876 10.268 -11.621 1.00 18.20 184 GLY A C 1
ATOM 1397 O O . GLY A 1 175 ? -45.830 9.563 -12.636 1.00 17.91 184 GLY A O 1
ATOM 1398 N N . TYR A 1 176 A -46.967 10.886 -11.172 1.00 20.16 184 TYR A N 1
ATOM 1399 C CA . TYR A 1 176 A -48.226 10.862 -11.895 1.00 18.39 184 TYR A CA 1
ATOM 1400 C C . TYR A 1 176 A -48.325 12.121 -12.739 1.00 19.68 184 TYR A C 1
ATOM 1401 O O . TYR A 1 176 A -47.931 13.198 -12.319 1.00 20.69 184 TYR A O 1
ATOM 1410 N N . LYS A 1 177 ? -48.910 12.013 -13.923 1.00 21.58 185 LYS A N 1
ATOM 1411 C CA . LYS A 1 177 ? -49.130 13.205 -14.741 1.00 22.75 185 LYS A CA 1
ATOM 1412 C C . LYS A 1 177 ? -49.994 14.231 -13.999 1.00 22.05 185 LYS A C 1
ATOM 1413 O O . LYS A 1 177 ? -49.748 15.434 -14.091 1.00 26.71 185 LYS A O 1
ATOM 1419 N N . GLU A 1 178 ? -50.999 13.781 -13.246 1.00 22.99 186 GLU A N 1
ATOM 1420 C CA . GLU A 1 178 ? -51.905 14.679 -12.540 1.00 25.73 186 GLU A CA 1
ATOM 1421 C C . GLU A 1 178 ? -51.359 15.039 -11.162 1.00 22.69 186 GLU A C 1
ATOM 1422 O O . GLU A 1 178 ? -52.025 15.735 -10.392 1.00 24.01 186 GLU A O 1
ATOM 1428 N N . GLY A 1 179 A -50.140 14.610 -10.872 1.00 20.15 186 GLY A N 1
ATOM 1429 C CA . GLY A 1 179 A -49.501 14.895 -9.583 1.00 22.13 186 GLY A CA 1
ATOM 1430 C C . GLY A 1 179 A -50.204 14.221 -8.398 1.00 21.53 186 GLY A C 1
ATOM 1431 O O . GLY A 1 179 A -50.897 13.224 -8.567 1.00 22.77 186 GLY A O 1
ATOM 1432 N N . GLY A 1 180 B -49.969 14.740 -7.179 1.00 19.49 186 GLY A N 1
ATOM 1433 C CA . GLY A 1 180 B -50.732 14.359 -5.999 1.00 23.29 186 GLY A CA 1
ATOM 1434 C C . GLY A 1 180 B -50.008 13.341 -5.100 1.00 20.68 186 GLY A C 1
ATOM 1435 O O . GLY A 1 180 B -50.360 13.211 -3.930 1.00 19.36 186 GLY A O 1
ATOM 1436 N N . LYS A 1 181 C -49.039 12.634 -5.692 1.00 18.20 186 LYS A N 1
ATOM 1437 C CA . LYS A 1 181 C -48.270 11.586 -4.975 1.00 16.32 186 LYS A CA 1
ATOM 1438 C C . LYS A 1 181 C -46.791 11.738 -5.343 1.00 15.20 186 LYS A C 1
ATOM 1439 O O . LYS A 1 181 C -46.470 11.626 -6.528 1.00 18.47 186 LYS A O 1
ATOM 1445 N N . ASP A 1 182 ? -45.953 11.920 -4.336 1.00 14.29 189 ASP A N 1
ATOM 1446 C CA . ASP A 1 182 ? -44.533 12.203 -4.621 1.00 15.32 189 ASP A CA 1
ATOM 1447 C C . ASP A 1 182 ? -43.723 12.244 -3.331 1.00 14.30 189 ASP A C 1
ATOM 1448 O O . ASP A 1 182 ? -44.316 12.273 -2.255 1.00 16.31 189 ASP A O 1
ATOM 1453 N N . ALA A 1 183 ? -42.410 12.218 -3.470 1.00 14.81 190 ALA A N 1
ATOM 1454 C CA . ALA A 1 183 ? -41.536 12.453 -2.314 1.00 16.41 190 ALA A CA 1
ATOM 1455 C C . ALA A 1 183 ? -41.539 13.970 -2.086 1.00 18.47 190 ALA A C 1
ATOM 1456 O O . ALA A 1 183 ? -42.054 14.719 -2.923 1.00 16.96 190 ALA A O 1
ATOM 1458 N N . CYS A 1 184 ? -40.941 14.405 -0.989 1.00 19.15 191 CYS A N 1
ATOM 1459 C CA . CYS A 1 184 ? -40.849 15.858 -0.726 1.00 19.36 191 CYS A CA 1
ATOM 1460 C C . CYS A 1 184 ? -39.649 16.149 0.191 1.00 17.90 191 CYS A C 1
ATOM 1461 O O . CYS A 1 184 ? -38.843 15.253 0.443 1.00 18.79 191 CYS A O 1
ATOM 1464 N N . LYS A 1 185 ? -39.567 17.381 0.668 1.00 17.50 192 LYS A N 1
ATOM 1465 C CA . LYS A 1 185 ? -38.447 17.767 1.556 1.00 16.51 192 LYS A CA 1
ATOM 1466 C C . LYS A 1 185 ? -38.359 16.811 2.753 1.00 16.55 192 LYS A C 1
ATOM 1467 O O . LYS A 1 185 ? -39.379 16.504 3.353 1.00 17.93 192 LYS A O 1
ATOM 1473 N N . GLY A 1 186 ? -37.136 16.406 3.068 1.00 15.67 193 GLY A N 1
ATOM 1474 C CA . GLY A 1 186 ? -36.953 15.483 4.175 1.00 16.37 193 GLY A CA 1
ATOM 1475 C C . GLY A 1 186 ? -37.029 14.002 3.777 1.00 16.66 193 GLY A C 1
ATOM 1476 O O . GLY A 1 186 ? -36.703 13.134 4.598 1.00 16.87 193 GLY A O 1
ATOM 1477 N N . ASP A 1 187 ? -37.377 13.710 2.565 1.00 15.75 194 ASP A N 1
ATOM 1478 C CA . ASP A 1 187 ? -37.384 12.313 2.046 1.00 16.26 194 ASP A CA 1
ATOM 1479 C C . ASP A 1 187 ? -36.040 12.037 1.366 1.00 15.96 194 ASP A C 1
ATOM 1480 O O . ASP A 1 187 ? -35.771 10.884 1.034 1.00 15.56 194 ASP A O 1
ATOM 1485 N N . SER A 1 188 ? -35.281 13.093 1.122 1.00 15.99 195 SER A N 1
ATOM 1486 C CA . SER A 1 188 ? -33.959 12.987 0.477 1.00 18.80 195 SER A CA 1
ATOM 1487 C C . SER A 1 188 ? -33.185 11.742 0.931 1.00 17.28 195 SER A C 1
ATOM 1488 O O . SER A 1 188 ? -33.121 11.497 2.127 1.00 17.85 195 SER A O 1
ATOM 1491 N N . GLY A 1 189 ? -32.569 11.045 -0.020 1.00 13.64 196 GLY A N 1
ATOM 1492 C CA . GLY A 1 189 ? -31.699 9.912 0.334 1.00 12.61 196 GLY A CA 1
ATOM 1493 C C . GLY A 1 189 ? -32.453 8.614 0.537 1.00 12.47 196 GLY A C 1
ATOM 1494 O O . GLY A 1 189 ? -31.820 7.549 0.551 1.00 13.87 196 GLY A O 1
ATOM 1495 N N . GLY A 1 190 ? -33.762 8.703 0.834 1.00 13.11 197 GLY A N 1
ATOM 1496 C CA . GLY A 1 190 ? -34.577 7.522 1.115 1.00 16.00 197 GLY A CA 1
ATOM 1497 C C . GLY A 1 190 ? -34.745 6.663 -0.111 1.00 15.31 197 GLY A C 1
ATOM 1498 O O . GLY A 1 190 ? -34.382 7.081 -1.217 1.00 15.56 197 GLY A O 1
ATOM 1499 N N . PRO A 1 191 ? -35.383 5.505 0.046 1.00 14.18 198 PRO A N 1
ATOM 1500 C CA . PRO A 1 191 ? -35.461 4.553 -1.065 1.00 14.32 198 PRO A CA 1
ATOM 1501 C C . PRO A 1 191 ? -36.684 4.588 -1.959 1.00 14.05 198 PRO A C 1
ATOM 1502 O O . PRO A 1 191 ? -37.761 4.990 -1.490 1.00 14.53 198 PRO A O 1
ATOM 1506 N N . LEU A 1 192 ? -36.449 4.243 -3.223 1.00 12.86 199 LEU A N 1
ATOM 1507 C CA . LEU A 1 192 ? -37.526 3.997 -4.189 1.00 12.67 199 LEU A CA 1
ATOM 1508 C C . LEU A 1 192 ? -37.383 2.480 -4.398 1.00 12.46 199 LEU A C 1
ATOM 1509 O O . LEU A 1 192 ? -36.359 2.077 -4.951 1.00 14.44 199 LEU A O 1
ATOM 1514 N N . VAL A 1 193 ? -38.302 1.687 -3.858 1.00 12.56 200 VAL A N 1
ATOM 1515 C CA . VAL A 1 193 ? -38.171 0.213 -3.936 1.00 12.24 200 VAL A CA 1
ATOM 1516 C C . VAL A 1 193 ? -39.278 -0.349 -4.841 1.00 13.35 200 VAL A C 1
ATOM 1517 O O . VAL A 1 193 ? -40.381 0.172 -4.823 1.00 12.76 200 VAL A O 1
ATOM 1521 N N . CYS A 1 194 ? -38.945 -1.399 -5.586 1.00 14.44 201 CYS A N 1
ATOM 1522 C CA . CYS A 1 194 ? -39.926 -2.045 -6.485 1.00 15.01 201 CYS A CA 1
ATOM 1523 C C . CYS A 1 194 ? -40.057 -3.529 -6.107 1.00 18.63 201 CYS A C 1
ATOM 1524 O O . CYS A 1 194 ? -39.036 -4.146 -5.783 1.00 17.55 201 CYS A O 1
ATOM 1527 N N . LYS A 1 195 ? -41.185 -4.084 -6.146 1.00 17.09 202 LYS A N 1
ATOM 1528 C CA . LYS A 1 195 ? -41.574 -5.433 -5.690 1.00 21.28 202 LYS A CA 1
ATOM 1529 C C . LYS A 1 195 ? -41.812 -6.305 -6.895 1.00 26.99 202 LYS A C 1
ATOM 1530 O O . LYS A 1 195 ? -42.555 -5.874 -7.780 1.00 24.74 202 LYS A O 1
ATOM 1536 N N . HIS A 1 196 ? -41.068 -7.401 -6.925 1.00 32.11 203 HIS A N 1
ATOM 1537 C CA . HIS A 1 196 ? -41.248 -8.389 -8.013 1.00 38.42 203 HIS A CA 1
ATOM 1538 C C . HIS A 1 196 ? -41.033 -9.779 -7.399 1.00 36.49 203 HIS A C 1
ATOM 1539 O O . HIS A 1 196 ? -40.134 -9.942 -6.561 1.00 34.89 203 HIS A O 1
ATOM 1546 N N . ASN A 1 197 ? -41.881 -10.725 -7.761 1.00 42.87 204 ASN A N 1
ATOM 1547 C CA . ASN A 1 197 ? -41.650 -12.120 -7.310 1.00 46.13 204 ASN A CA 1
ATOM 1548 C C . ASN A 1 197 ? -41.589 -12.180 -5.783 1.00 42.75 204 ASN A C 1
ATOM 1549 O O . ASN A 1 197 ? -40.855 -13.018 -5.252 1.00 45.09 204 ASN A O 1
ATOM 1554 N N . GLY A 1 198 ? -42.343 -11.321 -5.109 1.00 39.60 205 GLY A N 1
ATOM 1555 C CA . GLY A 1 198 ? -42.402 -11.373 -3.640 1.00 39.58 205 GLY A CA 1
ATOM 1556 C C . GLY A 1 198 ? -41.191 -10.717 -3.020 1.00 36.00 205 GLY A C 1
ATOM 1557 O O . GLY A 1 198 ? -41.181 -10.592 -1.789 1.00 45.86 205 GLY A O 1
ATOM 1558 N N . MET A 1 199 B -40.231 -10.286 -3.836 1.00 32.87 208 MET A N 1
ATOM 1559 C CA . MET A 1 199 B -38.969 -9.682 -3.337 1.00 33.43 208 MET A CA 1
ATOM 1560 C C . MET A 1 199 B -38.949 -8.170 -3.592 1.00 28.45 208 MET A C 1
ATOM 1561 O O . MET A 1 199 B -39.442 -7.738 -4.633 1.00 30.16 208 MET A O 1
ATOM 1566 N N . TRP A 1 200 C -38.352 -7.423 -2.682 1.00 21.17 208 TRP A N 1
ATOM 1567 C CA . TRP A 1 200 C -38.209 -5.966 -2.882 1.00 20.20 208 TRP A CA 1
ATOM 1568 C C . TRP A 1 200 C -36.784 -5.659 -3.329 1.00 19.70 208 TRP A C 1
ATOM 1569 O O . TRP A 1 200 C -35.876 -6.305 -2.786 1.00 22.86 208 TRP A O 1
ATOM 1580 N N . ARG A 1 201 D -36.624 -4.696 -4.242 1.00 17.11 208 ARG A N 1
ATOM 1581 C CA . ARG A 1 201 D -35.327 -4.314 -4.773 1.00 18.96 208 ARG A CA 1
ATOM 1582 C C . ARG A 1 201 D -35.185 -2.800 -4.708 1.00 16.46 208 ARG A C 1
ATOM 1583 O O . ARG A 1 201 D -36.151 -2.080 -5.013 1.00 15.03 208 ARG A O 1
ATOM 1591 N N . LEU A 1 202 ? -33.980 -2.333 -4.343 1.00 14.71 209 LEU A N 1
ATOM 1592 C CA . LEU A 1 202 ? -33.713 -0.903 -4.333 1.00 15.04 209 LEU A CA 1
ATOM 1593 C C . LEU A 1 202 ? -33.505 -0.455 -5.773 1.00 18.43 209 LEU A C 1
ATOM 1594 O O . LEU A 1 202 ? -32.520 -0.836 -6.409 1.00 24.73 209 LEU A O 1
ATOM 1599 N N . VAL A 1 203 ? -34.337 0.448 -6.272 1.00 14.33 210 VAL A N 1
ATOM 1600 C CA . VAL A 1 203 ? -34.166 0.892 -7.639 1.00 14.92 210 VAL A CA 1
ATOM 1601 C C . VAL A 1 203 ? -33.671 2.325 -7.696 1.00 15.36 210 VAL A C 1
ATOM 1602 O O . VAL A 1 203 ? -32.902 2.725 -8.597 1.00 15.04 210 VAL A O 1
ATOM 1606 N N . GLY A 1 204 ? -34.101 3.149 -6.714 1.00 14.44 211 GLY A N 1
ATOM 1607 C CA . GLY A 1 204 ? -33.765 4.553 -6.772 1.00 13.70 211 GLY A CA 1
ATOM 1608 C C . GLY A 1 204 ? -33.439 5.119 -5.388 1.00 13.56 211 GLY A C 1
ATOM 1609 O O . GLY A 1 204 ? -33.830 4.524 -4.394 1.00 14.92 211 GLY A O 1
ATOM 1610 N N . ILE A 1 205 ? -32.740 6.251 -5.380 1.00 13.64 212 ILE A N 1
ATOM 1611 C CA . ILE A 1 205 ? -32.482 7.073 -4.199 1.00 13.04 212 ILE A CA 1
ATOM 1612 C C . ILE A 1 205 ? -33.101 8.449 -4.427 1.00 14.49 212 ILE A C 1
ATOM 1613 O O . ILE A 1 205 ? -32.784 9.102 -5.415 1.00 13.76 212 ILE A O 1
ATOM 1618 N N . THR A 1 206 ? -33.967 8.879 -3.501 1.00 13.48 213 THR A N 1
ATOM 1619 C CA . THR A 1 206 ? -34.677 10.149 -3.622 1.00 12.68 213 THR A CA 1
ATOM 1620 C C . THR A 1 206 ? -33.667 11.296 -3.741 1.00 12.77 213 THR A C 1
ATOM 1621 O O . THR A 1 206 ? -32.841 11.474 -2.842 1.00 14.67 213 THR A O 1
ATOM 1625 N N . SER A 1 207 ? -33.801 12.110 -4.805 1.00 14.17 214 SER A N 1
ATOM 1626 C CA . SER A 1 207 ? -32.732 13.071 -5.143 1.00 15.74 214 SER A CA 1
ATOM 1627 C C . SER A 1 207 ? -33.258 14.505 -5.271 1.00 17.74 214 SER A C 1
ATOM 1628 O O . SER A 1 207 ? -32.946 15.339 -4.420 1.00 18.60 214 SER A O 1
ATOM 1631 N N . TRP A 1 208 ? -34.030 14.812 -6.325 1.00 15.77 215 TRP A N 1
ATOM 1632 C CA . TRP A 1 208 ? -34.501 16.179 -6.502 1.00 19.50 215 TRP A CA 1
ATOM 1633 C C . TRP A 1 208 ? -35.791 16.215 -7.304 1.00 19.84 215 TRP A C 1
ATOM 1634 O O . TRP A 1 208 ? -36.245 15.182 -7.756 1.00 17.76 215 TRP A O 1
ATOM 1645 N N . GLY A 1 209 ? -36.416 17.391 -7.345 1.00 20.12 216 GLY A N 1
ATOM 1646 C CA . GLY A 1 209 ? -37.672 17.565 -8.048 1.00 19.57 216 GLY A CA 1
ATOM 1647 C C . GLY A 1 209 ? -38.197 18.971 -7.822 1.00 19.78 216 GLY A C 1
ATOM 1648 O O . GLY A 1 209 ? -37.900 19.569 -6.801 1.00 20.93 216 GLY A O 1
ATOM 1649 N N . GLU A 1 210 ? -39.024 19.451 -8.743 1.00 19.00 217 GLU A N 1
ATOM 1650 C CA . GLU A 1 210 ? -39.574 20.797 -8.635 1.00 20.89 217 GLU A CA 1
ATOM 1651 C C . GLU A 1 210 ? -40.825 20.733 -7.794 1.00 21.13 217 GLU A C 1
ATOM 1652 O O . GLU A 1 210 ? -41.783 20.088 -8.200 1.00 24.41 217 GLU A O 1
ATOM 1658 N N . GLY A 1 211 ? -40.798 21.404 -6.633 1.00 22.03 219 GLY A N 1
ATOM 1659 C CA . GLY A 1 211 ? -41.910 21.344 -5.717 1.00 21.94 219 GLY A CA 1
ATOM 1660 C C . GLY A 1 211 ? -42.118 19.895 -5.259 1.00 22.34 219 GLY A C 1
ATOM 1661 O O . GLY A 1 211 ? -41.138 19.140 -5.237 1.00 19.25 219 GLY A O 1
ATOM 1662 N N . CYS A 1 212 ? -43.368 19.576 -4.939 1.00 18.11 220 CYS A N 1
ATOM 1663 C CA . CYS A 1 212 ? -43.756 18.237 -4.489 1.00 21.75 220 CYS A CA 1
ATOM 1664 C C . CYS A 1 212 ? -45.157 17.930 -5.004 1.00 19.53 220 CYS A C 1
ATOM 1665 O O . CYS A 1 212 ? -46.107 18.661 -4.702 1.00 21.75 220 CYS A O 1
ATOM 1668 N N . ALA A 1 213 ? -45.294 16.841 -5.774 1.00 18.20 221 ALA A N 1
ATOM 1669 C CA . ALA A 1 213 ? -46.559 16.320 -6.229 1.00 17.94 221 ALA A CA 1
ATOM 1670 C C . ALA A 1 213 ? -47.290 17.296 -7.171 1.00 17.26 221 ALA A C 1
ATOM 1671 O O . ALA A 1 213 ? -48.509 17.287 -7.231 1.00 21.41 221 ALA A O 1
ATOM 1673 N N . ARG A 1 214 A -46.561 18.201 -7.805 1.00 19.62 221 ARG A N 1
ATOM 1674 C CA . ARG A 1 214 A -47.173 19.044 -8.831 1.00 19.69 221 ARG A CA 1
ATOM 1675 C C . ARG A 1 214 A -47.467 18.237 -10.088 1.00 22.15 221 ARG A C 1
ATOM 1676 O O . ARG A 1 214 A -46.841 17.201 -10.362 1.00 22.54 221 ARG A O 1
ATOM 1684 N N . ARG A 1 215 ? -48.492 18.681 -10.822 1.00 22.01 222 ARG A N 1
ATOM 1685 C CA . ARG A 1 215 ? -48.830 18.017 -12.078 1.00 22.71 222 ARG A CA 1
ATOM 1686 C C . ARG A 1 215 ? -47.655 18.145 -13.021 1.00 22.67 222 ARG A C 1
ATOM 1687 O O . ARG A 1 215 ? -46.953 19.158 -13.005 1.00 22.80 222 ARG A O 1
ATOM 1695 N N . GLU A 1 216 ? -47.416 17.074 -13.791 1.00 23.65 223 GLU A N 1
ATOM 1696 C CA . GLU A 1 216 ? -46.391 16.990 -14.821 1.00 24.52 223 GLU A CA 1
ATOM 1697 C C . GLU A 1 216 ? -45.003 17.425 -14.337 1.00 25.74 223 GLU A C 1
ATOM 1698 O O . GLU A 1 216 ? -44.279 18.099 -15.070 1.00 27.41 223 GLU A O 1
ATOM 1704 N N . GLN A 1 217 ? -44.600 17.030 -13.121 1.00 19.25 224 GLN A N 1
ATOM 1705 C CA . GLN A 1 217 ? -43.291 17.366 -12.586 1.00 22.89 224 GLN A CA 1
ATOM 1706 C C . GLN A 1 217 ? -42.858 16.143 -11.767 1.00 23.82 224 GLN A C 1
ATOM 1707 O O . GLN A 1 217 ? -42.960 16.119 -10.543 1.00 21.38 224 GLN A O 1
ATOM 1713 N N . PRO A 1 218 ? -42.373 15.086 -12.437 1.00 24.38 225 PRO A N 1
ATOM 1714 C CA . PRO A 1 218 ? -42.009 13.870 -11.728 1.00 21.97 225 PRO A CA 1
ATOM 1715 C C . PRO A 1 218 ? -40.815 14.120 -10.823 1.00 19.99 225 PRO A C 1
ATOM 1716 O O . PRO A 1 218 ? -40.065 15.063 -11.008 1.00 20.21 225 PRO A O 1
ATOM 1720 N N . GLY A 1 219 ? -40.648 13.272 -9.818 1.00 18.28 226 GLY A N 1
ATOM 1721 C CA . GLY A 1 219 ? -39.447 13.308 -9.003 1.00 17.87 226 GLY A CA 1
ATOM 1722 C C . GLY A 1 219 ? -38.308 12.583 -9.710 1.00 16.82 226 GLY A C 1
ATOM 1723 O O . GLY A 1 219 ? -38.559 11.646 -10.479 1.00 17.76 226 GLY A O 1
ATOM 1724 N N . VAL A 1 220 ? -37.088 13.013 -9.382 1.00 16.14 227 VAL A N 1
ATOM 1725 C CA . VAL A 1 220 ? -35.856 12.477 -9.896 1.00 17.86 227 VAL A CA 1
ATOM 1726 C C . VAL A 1 220 ? -35.121 11.748 -8.786 1.00 16.74 227 VAL A C 1
ATOM 1727 O O . VAL A 1 220 ? -35.055 12.253 -7.660 1.00 17.42 227 VAL A O 1
ATOM 1731 N N . TYR A 1 221 ? -34.652 10.536 -9.145 1.00 15.47 228 TYR A N 1
ATOM 1732 C CA . TYR A 1 221 ? -34.012 9.596 -8.252 1.00 15.91 228 TYR A CA 1
ATOM 1733 C C . TYR A 1 221 ? -32.671 9.200 -8.871 1.00 16.29 228 TYR A C 1
ATOM 1734 O O . TYR A 1 221 ? -32.607 8.981 -10.083 1.00 18.89 228 TYR A O 1
ATOM 1743 N N . THR A 1 222 ? -31.670 8.973 -8.026 1.00 15.10 229 THR A N 1
ATOM 1744 C CA . THR A 1 222 ? -30.480 8.280 -8.483 1.00 15.36 229 T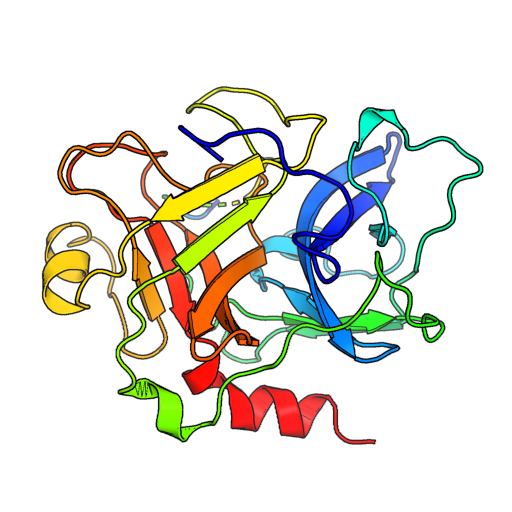HR A CA 1
ATOM 1745 C C . THR A 1 222 ? -30.817 6.836 -8.853 1.00 15.48 229 THR A C 1
ATOM 1746 O O . THR A 1 222 ? -31.381 6.092 -8.047 1.00 14.79 229 THR A O 1
ATOM 1750 N N . LYS A 1 223 ? -30.398 6.393 -10.061 1.00 16.61 230 LYS A N 1
ATOM 1751 C CA . LYS A 1 223 ? -30.698 5.033 -10.521 1.00 18.27 230 LYS A CA 1
ATOM 1752 C C . LYS A 1 223 ? -29.632 4.087 -9.980 1.00 18.86 230 LYS A C 1
ATOM 1753 O O . LYS A 1 223 ? -28.514 4.077 -10.488 1.00 18.62 230 LYS A O 1
ATOM 1759 N N . VAL A 1 224 ? -29.970 3.227 -8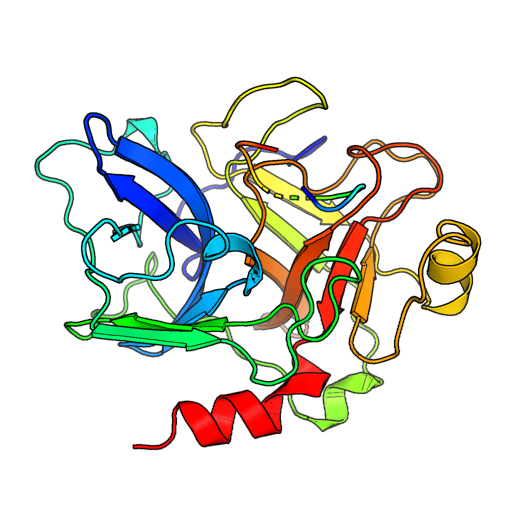.992 1.00 16.82 231 VAL A N 1
ATOM 1760 C CA . VAL A 1 224 ? -28.968 2.495 -8.243 1.00 17.17 231 VAL A CA 1
ATOM 1761 C C . VAL A 1 224 ? -28.233 1.497 -9.137 1.00 18.77 231 VAL A C 1
ATOM 1762 O O . VAL A 1 224 ? -27.034 1.273 -8.966 1.00 18.59 231 VAL A O 1
ATOM 1766 N N . ALA A 1 225 ? -28.944 0.912 -10.098 1.00 18.05 232 ALA A N 1
ATOM 1767 C CA . ALA A 1 225 ? -28.322 -0.106 -10.935 1.00 20.18 232 ALA A CA 1
ATOM 1768 C C . ALA A 1 225 ? -27.088 0.486 -11.624 1.00 21.54 232 ALA A C 1
ATOM 1769 O O . ALA A 1 225 ? -26.134 -0.262 -11.860 1.00 24.42 232 ALA A O 1
ATOM 1771 N N . GLU A 1 226 ? -27.118 1.787 -11.938 1.00 21.68 233 GLU A N 1
ATOM 1772 C CA . GLU A 1 226 ? -26.041 2.458 -12.676 1.00 24.77 233 GLU A CA 1
ATOM 1773 C C . GLU A 1 226 ? -24.823 2.746 -11.795 1.00 25.95 233 GLU A C 1
ATOM 1774 O O . GLU A 1 226 ? -23.777 3.171 -12.297 1.00 29.34 233 GLU A O 1
ATOM 1780 N N . TYR A 1 227 ? -24.922 2.440 -10.506 1.00 20.38 234 TYR A N 1
ATOM 1781 C CA . TYR A 1 227 ? -23.800 2.682 -9.559 1.00 20.83 234 TYR A CA 1
ATOM 1782 C C . TYR A 1 227 ? -23.368 1.386 -8.855 1.00 18.62 234 TYR A C 1
ATOM 1783 O O . TYR A 1 227 ? -22.600 1.436 -7.904 1.00 20.57 234 TYR A O 1
ATOM 1792 N N . MET A 1 228 ? -23.822 0.241 -9.348 1.00 20.77 235 MET A N 1
ATOM 1793 C CA . MET A 1 228 ? -23.520 -1.037 -8.657 1.00 21.64 235 MET A CA 1
ATOM 1794 C C . MET A 1 228 ? -21.997 -1.338 -8.643 1.00 22.57 235 MET A C 1
ATOM 1795 O O . MET A 1 228 ? -21.516 -1.859 -7.638 1.00 22.51 235 MET A O 1
ATOM 1800 N N . ASP A 1 229 ? -21.263 -0.971 -9.695 1.00 24.23 236 ASP A N 1
ATOM 1801 C CA . ASP A 1 229 ? -19.795 -1.205 -9.693 1.00 26.56 236 ASP A CA 1
ATOM 1802 C C . ASP A 1 229 ? -19.185 -0.350 -8.585 1.00 23.38 236 ASP A C 1
ATOM 1803 O O . ASP A 1 229 ? -18.393 -0.872 -7.814 1.00 25.37 236 ASP A O 1
ATOM 1808 N N . TRP A 1 230 ? -19.566 0.918 -8.532 1.00 24.40 237 TRP A N 1
ATOM 1809 C CA . TRP A 1 230 ? -19.111 1.821 -7.491 1.00 23.77 237 TRP A CA 1
ATOM 1810 C C . TRP A 1 230 ? -19.449 1.297 -6.095 1.00 20.79 237 TRP A C 1
ATOM 1811 O O . TRP A 1 230 ? -18.610 1.307 -5.197 1.00 20.12 237 TRP A O 1
ATOM 1822 N N . ILE A 1 231 ? -20.710 0.879 -5.884 1.00 20.97 238 ILE A N 1
ATOM 1823 C CA . ILE A 1 231 ? -21.113 0.385 -4.579 1.00 19.66 238 ILE A CA 1
ATOM 1824 C C . ILE A 1 231 ? -20.275 -0.824 -4.179 1.00 20.78 238 ILE A C 1
ATOM 1825 O O . ILE A 1 231 ? -19.803 -0.896 -3.054 1.00 19.85 238 ILE A O 1
ATOM 1830 N N . LEU A 1 232 ? -20.105 -1.801 -5.087 1.00 21.77 239 LEU A N 1
ATOM 1831 C CA . LEU A 1 232 ? -19.418 -3.017 -4.699 1.00 23.00 239 LEU A CA 1
ATOM 1832 C C . LEU A 1 232 ? -17.915 -2.735 -4.491 1.00 23.56 239 LEU A C 1
ATOM 1833 O O . LEU A 1 232 ? -17.310 -3.357 -3.621 1.00 25.97 239 LEU A O 1
ATOM 1838 N N . GLU A 1 233 ? -17.319 -1.819 -5.269 1.00 27.34 240 GLU A N 1
ATOM 1839 C CA . GLU A 1 233 ? -15.931 -1.409 -5.052 1.00 29.83 240 GLU A CA 1
ATOM 1840 C C . GLU A 1 233 ? -15.745 -0.786 -3.662 1.00 27.16 240 GLU A C 1
ATOM 1841 O O . GLU A 1 233 ? -14.790 -1.079 -2.942 1.00 26.46 240 GLU A O 1
ATOM 1847 N N . LYS A 1 234 ? -16.649 0.107 -3.270 1.00 25.45 241 LYS A N 1
ATOM 1848 C CA . LYS A 1 234 ? -16.454 0.907 -2.070 1.00 23.62 241 LYS A CA 1
ATOM 1849 C C . LYS A 1 234 ? -16.799 0.096 -0.816 1.00 22.62 241 LYS A C 1
ATOM 1850 O O . LYS A 1 234 ? -16.306 0.432 0.260 1.00 25.21 241 LYS A O 1
ATOM 1856 N N . THR A 1 235 ? -17.657 -0.933 -0.930 1.00 21.36 242 THR A N 1
ATOM 1857 C CA . THR A 1 235 ? -18.010 -1.765 0.217 1.00 23.68 242 THR A CA 1
ATOM 1858 C C . THR A 1 235 ? -17.169 -3.029 0.318 1.00 26.69 242 THR A C 1
ATOM 1859 O O . THR A 1 235 ? -17.416 -3.814 1.215 1.00 32.05 242 THR A O 1
ATOM 1863 N N . GLN A 1 236 ? -16.230 -3.251 -0.598 1.00 26.67 243 GLN A N 1
ATOM 1864 C CA . GLN A 1 236 ? -15.361 -4.419 -0.538 1.00 35.29 243 GLN A CA 1
ATOM 1865 C C . GLN A 1 236 ? -14.569 -4.430 0.768 1.00 41.73 243 GLN A C 1
ATOM 1866 O O . GLN A 1 236 ? -13.971 -3.419 1.151 1.00 46.20 243 GLN A O 1
ATOM 1872 N N . SER A 1 237 ? -14.579 -5.575 1.454 1.00 43.27 244 SER A N 1
ATOM 1873 C CA . SER A 1 237 ? -13.717 -5.772 2.606 1.00 49.74 244 SER A CA 1
ATOM 1874 C C . SER A 1 237 ? -12.281 -5.371 2.230 1.00 48.32 244 SER A C 1
ATOM 1875 O O . SER A 1 237 ? -11.730 -4.519 2.963 1.00 55.52 244 SER A O 1
ATOM 1878 N N . CYS B 2 1 ? -28.298 27.029 -2.512 1.00 39.93 1 CYS B N 1
ATOM 1879 C CA . CYS B 2 1 ? -29.022 25.737 -2.534 1.00 38.78 1 CYS B CA 1
ATOM 1880 C C . CYS B 2 1 ? -29.403 25.403 -3.978 1.00 41.54 1 CYS B C 1
ATOM 1881 O O . CYS B 2 1 ? -29.797 26.325 -4.705 1.00 42.80 1 CYS B O 1
ATOM 1884 N N . PRO B 2 2 ? -29.356 24.129 -4.410 1.00 35.05 2 PRO B N 1
ATOM 1885 C CA . PRO B 2 2 ? -29.827 23.748 -5.766 1.00 35.28 2 PRO B CA 1
ATOM 1886 C C . PRO B 2 2 ? -31.293 24.156 -5.922 1.00 31.31 2 PRO B C 1
ATOM 1887 O O . PRO B 2 2 ? -32.033 24.145 -4.921 1.00 31.83 2 PRO B O 1
ATOM 1891 N N . ALA B 2 3 ? -31.712 24.501 -7.137 1.00 29.71 3 ALA B N 1
ATOM 1892 C CA . ALA B 2 3 ? -33.081 25.031 -7.360 1.00 30.57 3 ALA B CA 1
ATOM 1893 C C . ALA B 2 3 ? -34.177 24.068 -6.923 1.00 32.67 3 ALA B C 1
ATOM 1894 O O . ALA B 2 3 ? -35.236 24.542 -6.487 1.00 29.85 3 ALA B O 1
ATOM 1896 N N . TYR B 2 4 ? -33.948 22.777 -7.120 1.00 28.68 4 TYR B N 1
ATOM 1897 C CA . TYR B 2 4 ? -34.981 21.782 -6.839 1.00 25.99 4 TYR B CA 1
ATOM 1898 C C . TYR B 2 4 ? -34.541 20.823 -5.738 1.00 24.19 4 TYR B C 1
ATOM 1899 O O . TYR B 2 4 ? -34.883 19.615 -5.780 1.00 21.10 4 TYR B O 1
ATOM 1908 N N . SER B 2 5 ? -33.712 21.364 -4.844 1.00 25.65 5 SER B N 1
ATOM 1909 C CA . SER B 2 5 ? -33.231 20.665 -3.668 1.00 26.35 5 SER B CA 1
ATOM 1910 C C . SER B 2 5 ? -34.393 20.159 -2.822 1.00 22.49 5 SER B C 1
ATOM 1911 O O . SER B 2 5 ? -35.401 20.860 -2.656 1.00 21.10 5 SER B O 1
ATOM 1928 N N . TYR B 2 7 ? -33.315 19.177 0.271 1.00 23.16 7 TYR B N 1
ATOM 1929 C CA . TYR B 2 7 ? -32.706 19.344 1.571 1.00 25.11 7 TYR B CA 1
ATOM 1930 C C . TYR B 2 7 ? -33.588 20.211 2.463 1.00 29.23 7 TYR B C 1
ATOM 1931 O O . TYR B 2 7 ? -34.068 21.272 2.070 1.00 24.21 7 TYR B O 1
ATOM 1940 N N . LEU B 2 8 ? -33.834 19.710 3.673 1.00 25.70 8 LEU B N 1
ATOM 1941 C CA . LEU B 2 8 ? -34.802 20.340 4.560 1.00 31.32 8 LEU B CA 1
ATOM 1942 C C . LEU B 2 8 ? -34.553 21.832 4.718 1.00 37.78 8 LEU B C 1
ATOM 1943 O O . LEU B 2 8 ? -35.508 22.600 4.675 1.00 43.51 8 LEU B O 1
ATOM 1948 N N . ASP B 2 9 ? -33.285 22.225 4.912 1.00 35.88 9 ASP B N 1
ATOM 1949 C CA . ASP B 2 9 ? -32.924 23.600 5.252 1.00 41.15 9 ASP B CA 1
ATOM 1950 C C . ASP B 2 9 ? -32.897 24.473 3.994 1.00 46.14 9 ASP B C 1
ATOM 1951 O O . ASP B 2 9 ? -32.814 25.699 4.079 1.00 48.84 9 ASP B O 1
ATOM 1956 N N . CYS B 2 10 ? -32.980 23.844 2.814 1.00 43.38 10 CYS B N 1
ATOM 1957 C CA . CYS B 2 10 ? -33.223 24.584 1.580 1.00 40.94 10 CYS B CA 1
ATOM 1958 C C . CYS B 2 10 ? -34.716 24.931 1.507 1.00 40.26 10 CYS B C 1
ATOM 1959 O O . CYS B 2 10 ? -35.002 25.900 0.771 1.00 53.33 10 CYS B O 1
#

Organism: Homo sapiens (NCBI:txid9606)

Solvent-accessible surface area: 11122 Å² total

B-factor: mean 25.14, std 10.32, range [10.58, 73.97]

Foldseek 3Di:
DAQWDFDDALPQQQKKFKWFQDPHIDTAEIWGHAFQFKTKFFQVSCVVPVDFVGIWMDGLDFFQVVDDPPRDTWGFPDKAAPPPQDVPQQPSGMIMTGTPGGHDDDSNHDGAAADALVCLVPAFAWKKAKFQDANFFVGGGHGGITMDTWHKDDLVLQCVLCVVHHRDSQKTWTADQQFRDFDAGSHGGTFIWGDDPNGIYGAWGFTDWDGHRHHSITGMTGGRSNCVVVVCVVPPD/DPPPDDPVD

GO terms:
  GO:0005515 protein binding (F, IPI)
  GO:0004252 serine-type endopeptidase activity (F, TAS)
  GO:0006508 proteolysis (P, TAS)
  GO:0005576 extracellular region (C, TAS)
  GO:0005886 plasma membrane (C, TAS)
  GO:0005576 extracellular region (C, IDA)
  GO:0031639 plasminogen activation (P, IDA)
  GO:0051919 positive regulation of fibrinolysis (P, IDA)
  GO:0002542 Factor XII activation (P, TAS)
  GO:0031638 zymogen activation (P, TAS)
  GO:0070062 extracellular exosome (C, HDA)
  GO:0031638 zymogen activation (P, IDA)
  GO:0006508 proteolysis (P, IDA)
  GO:0007597 blood coagulation, intrinsic pathway (P, IDA)